Protein AF-A0A0G2HQC1-F1 (afdb_monomer_lite)

Secondary structure (DSSP, 8-state):
-PPPPPP--TTSPP--PPP--S----THHHHHHHHHHHHHHHHHHHHHHHHHHHHHHHHHH-HHHH-SHHHHHHHHHHHHH-GGGGGTTHHHHHHHHHHHHHHHHHHHHHHHHHHHHHH-HHHHHHTHHHHHHHHHHHHHHHHHHHHHHHHHHHHHHHHSTTS-SSHHHHHHHHHHHH-HHHHHTTHHHHHHH-

Sequence (194 aa):
MAAAPSPQLDGIPKPVLPTPQGPQMSGLNLYARFAFAGAVCCSVTHGALTPVDVVKTKIQLDPKTYNRGMIGGFKQVIRNEGAAALMTGFGPTAAGYFLQGALKFGGYEFFKKKSIDYLGYETAAKNRTAVYLASSALAEFFADIALCPLEATRIRLVSQPGFATGLISGFGKIFKNEGIGAFYSGFGPILLKQ

Radius of gyration: 23.91 Å; chains: 1; bounding box: 87×35×51 Å

Foldseek 3Di:
DDDDDDDPPPPDPDPPDPPPPDDPDDDPVVLQVQLQVQLVVQLVVQLVCLLQVLLVLCCVLCVVQQVPPSVSSSVSCCVPPNPCLSNFLSQLRNNLSSQLRNQQRSQLVVQLVVVCVVCPVVRCVVVVVVSNVVSNLVSNLVSLVSNQLSVLLRSCRSNDPPCADYRVGSSVSCCVPPNPVSSCVCVVVVSVVD

Organism: NCBI:txid73230

Structure (mmCIF, N/CA/C/O backbone):
data_AF-A0A0G2HQC1-F1
#
_entry.id   AF-A0A0G2HQC1-F1
#
loop_
_atom_site.group_PDB
_atom_site.id
_atom_site.type_symbol
_atom_site.label_atom_id
_atom_site.label_alt_id
_atom_site.label_comp_id
_atom_site.label_asym_id
_atom_site.label_entity_id
_atom_site.label_seq_id
_atom_site.pdbx_PDB_ins_code
_atom_site.Cartn_x
_atom_site.Cartn_y
_atom_site.Cartn_z
_atom_site.occupancy
_atom_site.B_iso_or_equiv
_atom_site.auth_seq_id
_atom_site.auth_comp_id
_atom_site.auth_asym_id
_atom_site.auth_atom_id
_atom_site.pdbx_PDB_model_num
ATOM 1 N N . MET A 1 1 ? 65.883 5.657 -15.758 1.00 43.78 1 MET A N 1
ATOM 2 C CA . MET A 1 1 ? 65.081 4.501 -15.301 1.00 43.78 1 MET A CA 1
ATOM 3 C C . MET A 1 1 ? 63.932 4.328 -16.278 1.00 43.78 1 MET A C 1
ATOM 5 O O . MET A 1 1 ? 63.087 5.208 -16.350 1.00 43.78 1 MET A O 1
ATOM 9 N N . ALA A 1 2 ? 63.969 3.282 -17.104 1.00 40.88 2 ALA A N 1
ATOM 10 C CA . ALA A 1 2 ? 62.911 2.982 -18.066 1.00 40.88 2 ALA A CA 1
ATOM 11 C C . ALA A 1 2 ? 61.744 2.292 -17.340 1.00 40.88 2 ALA A C 1
ATOM 13 O O . ALA A 1 2 ? 61.972 1.364 -16.565 1.00 40.88 2 ALA A O 1
ATOM 14 N N . ALA A 1 3 ? 60.518 2.772 -17.555 1.00 43.62 3 ALA A N 1
ATOM 15 C CA . ALA A 1 3 ? 59.310 2.159 -17.015 1.00 43.62 3 ALA A CA 1
ATOM 16 C C . ALA A 1 3 ? 59.076 0.795 -17.685 1.00 43.62 3 ALA A C 1
ATOM 18 O O . ALA A 1 3 ? 59.093 0.693 -18.912 1.00 43.62 3 ALA A O 1
ATOM 19 N N . ALA A 1 4 ? 58.886 -0.249 -16.879 1.00 44.38 4 ALA A N 1
ATOM 20 C CA . ALA A 1 4 ? 58.538 -1.579 -17.364 1.00 44.38 4 ALA A CA 1
ATOM 21 C C . ALA A 1 4 ? 57.146 -1.561 -18.032 1.00 44.38 4 ALA A C 1
ATOM 23 O O . ALA A 1 4 ? 56.250 -0.872 -17.537 1.00 44.38 4 ALA A O 1
ATOM 24 N N . PRO A 1 5 ? 56.933 -2.306 -19.131 1.00 46.50 5 PRO A N 1
ATOM 25 C CA . PRO A 1 5 ? 55.633 -2.381 -19.781 1.00 46.50 5 PRO A CA 1
ATOM 26 C C . PRO A 1 5 ? 54.651 -3.139 -18.880 1.00 46.50 5 PRO A C 1
ATOM 28 O O . PRO A 1 5 ? 54.968 -4.199 -18.339 1.00 46.50 5 PRO A O 1
ATOM 31 N N . SER A 1 6 ? 53.449 -2.592 -18.708 1.00 53.56 6 SER A N 1
ATOM 32 C CA . SER A 1 6 ? 52.357 -3.269 -18.011 1.00 53.56 6 SER A CA 1
ATOM 33 C C . SER A 1 6 ? 51.990 -4.566 -18.743 1.00 53.56 6 SER A C 1
ATOM 35 O O . SER A 1 6 ? 51.844 -4.526 -19.968 1.00 53.56 6 SER A O 1
ATOM 37 N N . PRO A 1 7 ? 51.815 -5.700 -18.040 1.00 48.25 7 PRO A N 1
ATOM 38 C CA . PRO A 1 7 ? 51.444 -6.958 -18.674 1.00 48.25 7 PRO A CA 1
ATOM 39 C C . PRO A 1 7 ? 50.074 -6.812 -19.346 1.00 48.25 7 PRO A C 1
ATOM 41 O O . PRO A 1 7 ? 49.075 -6.500 -18.696 1.00 48.25 7 PRO A O 1
ATOM 44 N N . GLN A 1 8 ? 50.051 -7.004 -20.664 1.00 51.97 8 GLN A N 1
ATOM 45 C CA . GLN A 1 8 ? 48.842 -7.026 -21.481 1.00 51.97 8 GLN A CA 1
ATOM 46 C C . GLN A 1 8 ? 47.944 -8.180 -21.015 1.00 51.97 8 GLN A C 1
ATOM 48 O O . GLN A 1 8 ? 48.277 -9.354 -21.167 1.00 51.97 8 GLN A O 1
ATOM 53 N N . LEU A 1 9 ? 46.794 -7.839 -20.430 1.00 54.66 9 LEU A N 1
ATOM 54 C CA . LEU A 1 9 ? 45.735 -8.767 -20.012 1.00 54.66 9 LEU A CA 1
ATOM 55 C C . LEU A 1 9 ? 44.887 -9.238 -21.213 1.00 54.66 9 LEU A C 1
ATOM 57 O O . LEU A 1 9 ? 43.675 -9.400 -21.096 1.00 54.66 9 LEU A O 1
ATOM 61 N N . ASP A 1 10 ? 45.511 -9.468 -22.369 1.00 57.00 10 ASP A N 1
ATOM 62 C CA . ASP A 1 10 ? 44.822 -9.845 -23.615 1.00 57.00 10 ASP A CA 1
ATOM 63 C C . ASP A 1 10 ? 44.542 -11.358 -23.716 1.00 57.00 10 ASP A C 1
ATOM 65 O O . ASP A 1 10 ? 43.915 -11.822 -24.666 1.00 57.00 10 ASP A O 1
ATOM 69 N N . GLY A 1 11 ? 44.976 -12.140 -22.718 1.00 58.09 11 GLY A N 1
ATOM 70 C CA . GLY A 1 11 ? 44.892 -13.605 -22.715 1.00 58.09 11 GLY A CA 1
ATOM 71 C C . GLY A 1 11 ? 43.936 -14.228 -21.695 1.00 58.09 11 GLY A C 1
ATOM 72 O O . GLY A 1 11 ? 43.831 -15.451 -21.663 1.00 58.09 11 GLY A O 1
ATOM 73 N N . ILE A 1 12 ? 43.250 -13.445 -20.850 1.00 55.97 12 ILE A N 1
ATOM 74 C CA . ILE A 1 12 ? 42.242 -14.006 -19.936 1.00 55.97 12 ILE A CA 1
ATOM 75 C C . ILE A 1 12 ? 40.920 -14.107 -20.705 1.00 55.97 12 ILE A C 1
ATOM 77 O O . ILE A 1 12 ? 40.370 -13.067 -21.080 1.00 55.97 12 ILE A O 1
ATOM 81 N N . PRO A 1 13 ? 40.370 -15.317 -20.934 1.00 58.28 13 PRO A N 1
ATOM 82 C CA . PRO A 1 13 ? 39.031 -15.453 -21.482 1.00 58.28 13 PRO A CA 1
ATOM 83 C C . PRO A 1 13 ? 38.077 -14.668 -20.583 1.00 58.28 13 PRO A C 1
ATOM 85 O O . PRO A 1 13 ? 37.955 -14.969 -19.392 1.00 58.28 13 PRO A O 1
ATOM 88 N N . LYS A 1 14 ? 37.424 -13.632 -21.125 1.00 57.34 14 LYS A N 1
ATOM 89 C CA . LYS A 1 14 ? 36.352 -12.939 -20.401 1.00 57.34 14 LYS A CA 1
ATOM 90 C C . LYS A 1 14 ? 35.373 -14.019 -19.933 1.00 57.34 14 LYS A C 1
ATOM 92 O O . LYS A 1 14 ? 34.987 -14.833 -20.774 1.00 57.34 14 LYS A O 1
ATOM 97 N N . PRO A 1 15 ? 34.979 -14.061 -18.646 1.00 52.41 15 PRO A N 1
ATOM 98 C CA . PRO A 1 15 ? 33.986 -15.015 -18.185 1.00 52.41 15 PRO A CA 1
ATOM 99 C C . PRO A 1 15 ? 32.760 -14.878 -19.083 1.00 52.41 15 PRO A C 1
ATOM 101 O O . PRO A 1 15 ? 32.091 -13.842 -19.073 1.00 52.41 15 PRO A O 1
ATOM 104 N N . VAL A 1 16 ? 32.512 -15.886 -19.920 1.00 58.81 16 VAL A N 1
ATOM 105 C CA . VAL A 1 16 ? 31.293 -15.958 -20.715 1.00 58.81 16 VAL A CA 1
ATOM 106 C C . VAL A 1 16 ? 30.208 -16.247 -19.697 1.00 58.81 16 VAL A C 1
ATOM 108 O O . VAL A 1 16 ? 29.991 -17.393 -19.309 1.00 58.81 16 VAL A O 1
ATOM 111 N N . LEU A 1 17 ? 29.603 -15.181 -19.170 1.00 57.75 17 LEU A N 1
ATOM 112 C CA . LEU A 1 17 ? 28.424 -15.296 -18.330 1.00 57.75 17 LEU A CA 1
ATOM 113 C C . LEU A 1 17 ? 27.428 -16.168 -19.104 1.00 57.75 17 LEU A C 1
ATOM 115 O O . LEU A 1 17 ? 27.186 -15.873 -20.281 1.00 57.75 17 LEU A O 1
ATOM 119 N N . PRO A 1 18 ? 26.884 -17.235 -18.493 1.00 52.62 18 PRO A N 1
ATOM 120 C CA . PRO A 1 18 ? 25.871 -18.051 -19.135 1.00 52.62 18 PRO A CA 1
ATOM 121 C C . PRO A 1 18 ? 24.794 -17.125 -19.688 1.00 52.62 18 PRO A C 1
ATOM 123 O O . PRO A 1 18 ? 24.182 -16.357 -18.941 1.00 52.62 18 PRO A O 1
ATOM 126 N N . THR A 1 19 ? 24.599 -17.141 -21.007 1.00 54.88 19 THR A N 1
ATOM 127 C CA . THR A 1 19 ? 23.470 -16.444 -21.617 1.00 54.88 19 THR A CA 1
ATOM 128 C C . THR A 1 19 ? 22.220 -16.993 -20.933 1.00 54.88 19 THR A C 1
ATOM 130 O O . THR A 1 19 ? 22.102 -18.215 -20.866 1.00 54.88 19 THR A O 1
ATOM 133 N N . PRO A 1 20 ? 21.327 -16.167 -20.360 1.00 53.94 20 PRO A N 1
ATOM 134 C CA . PRO A 1 20 ? 20.163 -16.679 -19.647 1.00 53.94 20 PRO A CA 1
ATOM 135 C C . PRO A 1 20 ? 19.370 -17.625 -20.560 1.00 53.94 20 PRO A C 1
ATOM 137 O O . PRO A 1 20 ? 18.748 -17.178 -21.517 1.00 53.94 20 PRO A O 1
ATOM 140 N N . GLN A 1 21 ? 19.412 -18.934 -20.288 1.00 44.78 21 GLN A N 1
ATOM 141 C CA . GLN A 1 21 ? 18.787 -19.999 -21.093 1.00 44.78 21 GLN A CA 1
ATOM 142 C C . GLN A 1 21 ? 17.265 -20.107 -20.857 1.00 44.78 21 GLN A C 1
ATOM 144 O O . GLN A 1 21 ? 16.663 -21.163 -21.029 1.00 44.78 21 GLN A O 1
ATOM 149 N N . GLY A 1 22 ? 16.624 -19.012 -20.446 1.00 56.91 22 GLY A N 1
ATOM 150 C CA . GLY A 1 22 ? 15.169 -18.892 -20.405 1.00 56.91 22 GLY A CA 1
ATOM 151 C C . GLY A 1 22 ? 14.650 -18.222 -21.680 1.00 56.91 22 GLY A C 1
ATOM 152 O O . GLY A 1 22 ? 15.428 -17.567 -22.376 1.00 56.91 22 GLY A O 1
ATOM 153 N N . PRO A 1 23 ? 13.344 -18.316 -21.991 1.00 53.56 23 PRO A N 1
ATOM 154 C CA . PRO A 1 23 ? 12.745 -17.495 -23.038 1.00 53.56 23 PRO A CA 1
ATOM 155 C C . PRO A 1 23 ? 13.148 -16.038 -22.797 1.00 53.56 23 PRO A C 1
ATOM 157 O O . PRO A 1 23 ? 12.928 -15.524 -21.699 1.00 53.56 23 PRO A O 1
ATOM 160 N N . GLN A 1 24 ? 13.781 -15.387 -23.775 1.00 55.66 24 GLN A N 1
ATOM 161 C CA . GLN A 1 24 ? 14.219 -13.999 -23.652 1.00 55.66 24 GLN A CA 1
ATOM 162 C C . GLN A 1 24 ? 12.966 -13.116 -23.632 1.00 55.66 24 GLN A C 1
ATOM 164 O O . GLN A 1 24 ? 12.437 -12.702 -24.662 1.00 55.66 24 GLN A O 1
ATOM 169 N N . MET A 1 25 ? 12.403 -12.936 -22.440 1.00 58.25 25 MET A N 1
ATOM 170 C CA . MET A 1 25 ? 11.101 -12.309 -22.285 1.00 58.25 25 MET A CA 1
ATOM 171 C C . MET A 1 25 ? 11.221 -10.827 -22.594 1.00 58.25 25 MET A C 1
ATOM 173 O O . MET A 1 25 ? 11.922 -10.088 -21.903 1.00 58.25 25 MET A O 1
ATOM 177 N N . SER A 1 26 ? 10.525 -10.393 -23.635 1.00 68.12 26 SER A N 1
ATOM 178 C CA . SER A 1 26 ? 10.564 -9.016 -24.104 1.00 68.12 26 SER A CA 1
ATOM 179 C C . SER A 1 26 ? 9.154 -8.448 -24.205 1.00 68.12 26 SER A C 1
ATOM 181 O O . SER A 1 26 ? 8.187 -9.160 -24.484 1.00 68.12 26 SER A O 1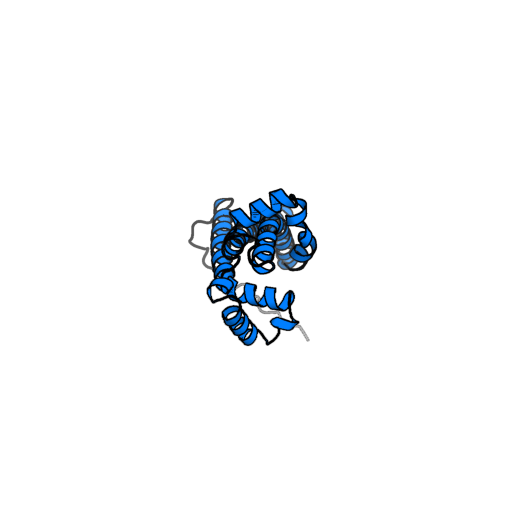
ATOM 183 N N . GLY A 1 27 ? 9.042 -7.144 -23.968 1.00 79.19 27 GLY A N 1
ATOM 184 C CA . GLY A 1 27 ? 7.803 -6.395 -24.138 1.00 79.19 27 GLY A CA 1
ATOM 185 C C . GLY A 1 27 ? 6.752 -6.689 -23.068 1.00 79.19 27 GLY A C 1
ATOM 186 O O . GLY A 1 27 ? 7.058 -6.814 -21.884 1.00 79.19 27 GLY A O 1
ATOM 187 N N . LEU A 1 28 ? 5.490 -6.770 -23.493 1.00 85.00 28 LEU A N 1
ATOM 188 C CA . LEU A 1 28 ? 4.322 -6.758 -22.608 1.00 85.00 28 LEU A CA 1
ATOM 189 C C . LEU A 1 28 ? 4.260 -7.953 -21.643 1.00 85.00 28 LEU A C 1
ATOM 191 O O . LEU A 1 28 ? 3.813 -7.797 -20.510 1.00 85.00 28 LEU A O 1
ATOM 195 N N . ASN A 1 29 ? 4.748 -9.128 -22.057 1.00 89.38 29 ASN A N 1
ATOM 196 C CA . ASN A 1 29 ? 4.766 -10.321 -21.204 1.00 89.38 29 ASN A CA 1
ATOM 197 C C . ASN A 1 29 ? 5.654 -10.119 -19.963 1.00 89.38 29 ASN A C 1
ATOM 199 O O . ASN A 1 29 ? 5.274 -10.509 -18.861 1.00 89.38 29 ASN A O 1
ATOM 203 N N . LEU A 1 30 ? 6.799 -9.447 -20.130 1.00 89.31 30 LEU A N 1
ATOM 204 C CA . LEU A 1 30 ? 7.703 -9.126 -19.029 1.00 89.31 30 LEU A CA 1
ATOM 205 C C . LEU A 1 30 ? 7.014 -8.198 -18.021 1.00 89.31 30 LEU A C 1
ATOM 207 O O . LEU A 1 30 ? 6.962 -8.508 -16.833 1.00 89.31 30 LEU A O 1
ATOM 211 N N . TYR A 1 31 ? 6.426 -7.101 -18.506 1.00 92.38 31 TYR A N 1
ATOM 212 C CA . TYR A 1 31 ? 5.757 -6.113 -17.654 1.00 92.38 31 TYR A CA 1
ATOM 213 C C . TYR A 1 31 ? 4.563 -6.711 -16.913 1.00 92.38 31 TYR A C 1
ATOM 215 O O . TYR A 1 31 ? 4.416 -6.482 -15.718 1.00 92.38 31 TYR A O 1
ATOM 223 N N . ALA A 1 32 ? 3.750 -7.531 -17.587 1.00 94.00 32 ALA A N 1
ATOM 224 C CA . ALA A 1 32 ? 2.604 -8.195 -16.973 1.00 94.00 32 ALA A CA 1
ATOM 225 C C . ALA A 1 32 ? 3.024 -9.163 -15.855 1.00 94.00 32 ALA A C 1
ATOM 227 O O . ALA A 1 32 ? 2.376 -9.218 -14.811 1.00 94.00 32 ALA A O 1
ATOM 228 N N . ARG A 1 33 ? 4.132 -9.894 -16.034 1.00 94.62 33 ARG A N 1
ATOM 229 C CA . ARG A 1 33 ? 4.665 -10.794 -15.002 1.00 94.62 33 ARG A CA 1
ATOM 230 C C . ARG A 1 33 ? 5.170 -10.031 -13.782 1.00 94.62 33 ARG A C 1
ATOM 232 O O . ARG A 1 33 ? 4.855 -10.430 -12.665 1.00 94.62 33 ARG A O 1
ATOM 239 N N . PHE A 1 34 ? 5.911 -8.940 -13.983 1.00 95.62 34 PHE A N 1
ATOM 240 C CA . PHE A 1 34 ? 6.361 -8.091 -12.877 1.00 95.62 34 PHE A CA 1
ATOM 241 C C . PHE A 1 34 ? 5.203 -7.378 -12.184 1.00 95.62 34 PHE A C 1
ATOM 243 O O . PHE A 1 34 ? 5.186 -7.322 -10.959 1.00 95.62 34 PHE A O 1
ATOM 250 N N . ALA A 1 35 ? 4.207 -6.912 -12.941 1.00 97.00 35 ALA A N 1
ATOM 251 C CA . ALA A 1 35 ? 2.988 -6.345 -12.383 1.00 97.00 35 ALA A CA 1
ATOM 252 C C . ALA A 1 35 ? 2.266 -7.370 -11.501 1.00 97.00 35 ALA A C 1
ATOM 254 O O . ALA A 1 35 ? 1.996 -7.100 -10.339 1.00 97.00 35 ALA A O 1
ATOM 255 N N . PHE A 1 36 ? 2.007 -8.579 -12.003 1.00 97.81 36 PHE A N 1
ATOM 256 C CA . PHE A 1 36 ? 1.305 -9.598 -11.223 1.00 97.81 36 PHE A CA 1
ATOM 257 C C . PHE A 1 36 ? 2.101 -10.049 -9.990 1.00 97.81 36 PHE A C 1
ATOM 259 O O . PHE A 1 36 ? 1.546 -10.141 -8.895 1.00 97.81 36 PHE A O 1
ATOM 266 N N . ALA A 1 37 ? 3.410 -10.274 -10.140 1.00 97.75 37 ALA A N 1
ATOM 267 C CA . ALA A 1 37 ? 4.280 -10.614 -9.017 1.00 97.75 37 ALA A CA 1
ATOM 268 C C . ALA A 1 37 ? 4.294 -9.502 -7.956 1.00 97.75 37 ALA A C 1
ATOM 270 O O . ALA A 1 37 ? 4.163 -9.788 -6.766 1.00 97.75 37 ALA A O 1
ATOM 271 N N . GLY A 1 38 ? 4.394 -8.241 -8.388 1.00 97.56 38 GLY A N 1
ATOM 272 C CA . GLY A 1 38 ? 4.321 -7.067 -7.523 1.00 97.56 38 GLY A CA 1
ATOM 273 C C . GLY A 1 38 ? 2.982 -6.960 -6.802 1.00 97.56 38 GLY A C 1
ATOM 274 O O . GLY A 1 38 ? 2.954 -6.788 -5.589 1.00 97.56 38 GLY A O 1
ATOM 275 N N . ALA A 1 39 ? 1.876 -7.148 -7.522 1.00 98.19 39 ALA A N 1
ATOM 276 C CA . ALA A 1 39 ? 0.523 -7.093 -6.979 1.00 98.19 39 ALA A CA 1
ATOM 277 C C . ALA A 1 39 ? 0.311 -8.110 -5.851 1.00 98.19 39 ALA A C 1
ATOM 279 O O . ALA A 1 39 ? -0.133 -7.759 -4.757 1.00 98.19 39 ALA A O 1
ATOM 280 N N . VAL A 1 40 ? 0.679 -9.371 -6.094 1.00 98.31 40 VAL A N 1
ATOM 281 C CA . VAL A 1 40 ? 0.542 -10.442 -5.099 1.00 98.31 40 VAL A CA 1
ATOM 282 C C . VAL A 1 40 ? 1.476 -10.198 -3.916 1.00 98.31 40 VAL A C 1
ATOM 284 O O . VAL A 1 40 ? 1.035 -10.271 -2.771 1.00 98.31 40 VAL A O 1
ATOM 287 N N . CYS A 1 41 ? 2.743 -9.860 -4.171 1.00 97.88 41 CYS A N 1
ATOM 288 C CA . CYS A 1 41 ? 3.723 -9.606 -3.116 1.00 97.88 41 CYS A CA 1
ATOM 289 C C . CYS A 1 41 ? 3.283 -8.458 -2.196 1.00 97.88 41 CYS A C 1
ATOM 291 O O . CYS A 1 41 ? 3.205 -8.635 -0.978 1.00 97.88 41 CYS A O 1
ATOM 293 N N . CYS A 1 42 ? 2.928 -7.303 -2.764 1.00 97.19 42 CYS A N 1
ATOM 294 C CA . CYS A 1 42 ? 2.462 -6.140 -2.010 1.00 97.19 42 CYS A CA 1
ATOM 295 C C . CYS A 1 42 ? 1.155 -6.428 -1.265 1.00 97.19 42 CYS A C 1
ATOM 297 O O . CYS A 1 42 ? 1.054 -6.130 -0.078 1.00 97.19 42 CYS A O 1
ATOM 299 N N . SER A 1 43 ? 0.175 -7.070 -1.908 1.00 97.69 43 SER A N 1
ATOM 300 C CA . SER A 1 43 ? -1.083 -7.426 -1.244 1.00 97.69 43 SER A CA 1
ATOM 301 C C . SER A 1 43 ? -0.869 -8.358 -0.051 1.00 97.69 43 SER A C 1
ATOM 303 O O . SER A 1 43 ? -1.506 -8.167 0.983 1.00 97.69 43 SER A O 1
ATOM 305 N N . VAL A 1 44 ? -0.007 -9.370 -0.181 1.00 98.06 44 VAL A N 1
ATOM 306 C CA . VAL A 1 44 ? 0.252 -10.338 0.895 1.00 98.06 44 VAL A CA 1
ATOM 307 C C . VAL A 1 44 ? 1.024 -9.681 2.032 1.00 98.06 44 VAL A C 1
ATOM 309 O O . VAL A 1 44 ? 0.624 -9.801 3.186 1.00 98.06 44 VAL A O 1
ATOM 312 N N . THR A 1 45 ? 2.101 -8.961 1.721 1.00 97.62 45 THR A N 1
ATOM 313 C CA . THR A 1 45 ? 2.950 -8.317 2.736 1.00 97.62 45 THR A CA 1
ATOM 314 C C . THR A 1 45 ? 2.190 -7.251 3.522 1.00 97.62 45 THR A C 1
ATOM 316 O O . THR A 1 45 ? 2.146 -7.316 4.750 1.00 97.62 45 THR A O 1
ATOM 319 N N . HIS A 1 46 ? 1.516 -6.321 2.844 1.00 96.94 46 HIS A N 1
ATOM 320 C CA . HIS A 1 46 ? 0.732 -5.282 3.514 1.00 96.94 46 HIS A CA 1
ATOM 321 C C . HIS A 1 46 ? -0.535 -5.840 4.164 1.00 96.94 46 HIS A C 1
ATOM 323 O O . HIS A 1 46 ? -0.889 -5.437 5.271 1.00 96.94 46 HIS A O 1
ATOM 329 N N . GLY A 1 47 ? -1.181 -6.827 3.537 1.00 96.31 47 GLY A N 1
ATOM 330 C CA . GLY A 1 47 ? -2.297 -7.554 4.138 1.00 96.31 47 GLY A CA 1
ATOM 331 C C . GLY A 1 47 ? -1.905 -8.194 5.472 1.00 96.31 47 GLY A C 1
ATOM 332 O O . GLY A 1 47 ? -2.582 -7.972 6.476 1.00 96.31 47 GLY A O 1
ATOM 333 N N . ALA A 1 48 ? -0.773 -8.901 5.516 1.00 96.94 48 ALA A N 1
ATOM 334 C CA . ALA A 1 48 ? -0.242 -9.519 6.731 1.00 96.94 48 ALA A CA 1
ATOM 335 C C . ALA A 1 48 ? 0.145 -8.492 7.808 1.00 96.94 48 ALA A C 1
ATOM 337 O O . ALA A 1 48 ? 0.008 -8.771 8.999 1.00 96.94 48 ALA A O 1
ATOM 338 N N . LEU A 1 49 ? 0.588 -7.296 7.408 1.00 96.88 49 LEU A N 1
ATOM 339 C CA . LEU A 1 49 ? 0.926 -6.208 8.329 1.00 96.88 49 LEU A CA 1
ATOM 340 C C . LEU A 1 49 ? -0.259 -5.314 8.719 1.00 96.88 49 LEU A C 1
ATOM 342 O O . LEU A 1 49 ? -0.073 -4.406 9.530 1.00 96.88 49 LEU A O 1
ATOM 346 N N . THR A 1 50 ? -1.482 -5.610 8.264 1.00 96.44 50 THR A N 1
ATOM 347 C CA . THR A 1 50 ? -2.695 -4.863 8.653 1.00 96.44 50 THR A CA 1
ATOM 348 C C . THR A 1 50 ? -2.822 -4.674 10.177 1.00 96.44 50 THR A C 1
ATOM 350 O O . THR A 1 50 ? -3.059 -3.540 10.596 1.00 96.44 50 THR A O 1
ATOM 353 N N . PRO A 1 51 ? -2.575 -5.685 11.040 1.00 96.62 51 PRO A N 1
ATOM 354 C CA . PRO A 1 51 ? -2.609 -5.508 12.498 1.00 96.62 51 PRO A CA 1
ATOM 355 C C . PRO A 1 51 ? -1.638 -4.452 13.025 1.00 96.62 51 PRO A C 1
ATOM 357 O O . PRO A 1 51 ? -1.995 -3.638 13.878 1.00 96.62 51 PRO A O 1
ATOM 360 N N . VAL A 1 52 ? -0.410 -4.443 12.503 1.00 96.62 52 VAL A N 1
ATOM 361 C CA . VAL A 1 52 ? 0.627 -3.464 12.864 1.00 96.62 52 VAL A CA 1
ATOM 362 C C . VAL A 1 52 ? 0.189 -2.072 12.430 1.00 96.62 52 VAL A C 1
ATOM 364 O O . VAL A 1 52 ? 0.298 -1.107 13.185 1.00 96.62 52 VAL A O 1
ATOM 367 N N . ASP A 1 53 ? -0.359 -1.983 11.227 1.00 94.56 53 ASP A N 1
ATOM 368 C CA . ASP A 1 53 ? -0.833 -0.7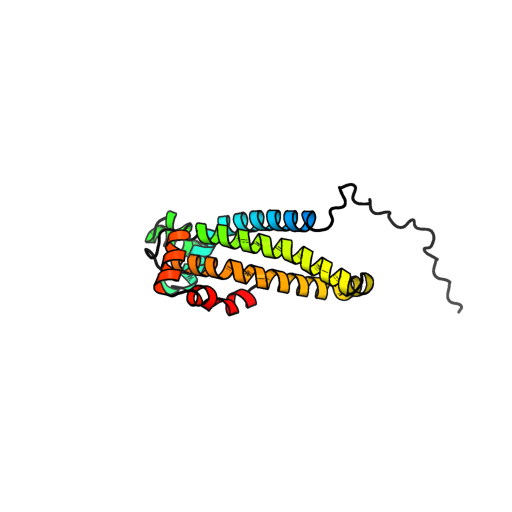53 10.623 1.00 94.56 53 ASP A CA 1
ATOM 369 C C . ASP A 1 53 ? -2.037 -0.156 11.364 1.00 94.56 53 ASP A C 1
ATOM 371 O O . ASP A 1 53 ? -2.092 1.062 11.548 1.00 94.56 53 ASP A O 1
ATOM 375 N N . VAL A 1 54 ? -2.969 -0.983 11.846 1.00 95.56 54 VAL A N 1
ATOM 376 C CA . VAL A 1 54 ? -4.080 -0.548 12.708 1.00 95.56 54 VAL A CA 1
ATOM 377 C C . VAL A 1 54 ? -3.552 0.060 14.005 1.00 95.56 54 VAL A C 1
ATOM 379 O O . VAL A 1 54 ? -3.936 1.177 14.358 1.00 95.56 54 VAL A O 1
ATOM 382 N N . VAL A 1 55 ? -2.643 -0.635 14.696 1.00 96.12 55 VAL A N 1
ATOM 383 C CA . VAL A 1 55 ? -2.062 -0.149 15.957 1.00 96.12 55 VAL A CA 1
ATOM 384 C C . VAL A 1 55 ? -1.294 1.152 15.732 1.00 96.12 55 VAL A C 1
ATOM 386 O O . VAL A 1 55 ? -1.508 2.119 16.460 1.00 96.12 55 VAL A O 1
ATOM 389 N N . LYS A 1 56 ? -0.468 1.220 14.680 1.00 94.81 56 LYS A N 1
ATOM 390 C CA . LYS A 1 56 ? 0.261 2.434 14.294 1.00 94.81 56 LYS A CA 1
ATOM 391 C C . LYS A 1 56 ? -0.692 3.603 14.057 1.00 94.81 56 LYS A C 1
ATOM 393 O O . LYS A 1 56 ? -0.484 4.681 14.606 1.00 94.81 56 LYS A O 1
ATOM 398 N N . THR A 1 57 ? -1.738 3.400 13.257 1.00 93.56 57 THR A N 1
ATOM 399 C CA . THR A 1 57 ? -2.711 4.455 12.953 1.00 93.56 57 THR A CA 1
ATOM 400 C C . THR A 1 57 ? -3.442 4.914 14.217 1.00 93.56 57 THR A C 1
ATOM 402 O O . THR A 1 57 ? -3.596 6.114 14.413 1.00 93.56 57 THR A O 1
ATOM 405 N N . LYS A 1 58 ? -3.813 4.011 15.130 1.00 93.25 58 LYS A N 1
ATOM 406 C CA . LYS A 1 58 ? -4.439 4.396 16.405 1.00 93.25 58 LYS A CA 1
ATOM 407 C C . LYS A 1 58 ? -3.497 5.165 17.332 1.00 93.25 58 LYS A C 1
ATOM 409 O O . LYS A 1 58 ? -3.924 6.154 17.912 1.00 93.25 58 LYS A O 1
ATOM 414 N N . ILE A 1 59 ? -2.221 4.781 17.416 1.00 94.75 59 ILE A N 1
ATOM 415 C CA . ILE A 1 59 ? -1.203 5.546 18.160 1.00 94.75 59 ILE A CA 1
ATOM 416 C C . ILE A 1 59 ? -1.048 6.959 17.581 1.00 94.75 59 ILE A C 1
ATOM 418 O O . ILE A 1 59 ? -0.919 7.915 18.339 1.00 94.75 59 ILE A O 1
ATOM 422 N N . GLN A 1 60 ? -1.064 7.099 16.252 1.00 92.75 60 GLN A N 1
ATOM 423 C CA . GLN A 1 60 ? -0.928 8.396 15.582 1.00 92.75 60 GLN A CA 1
ATOM 424 C C . GLN A 1 60 ? -2.158 9.296 15.766 1.00 92.75 60 GLN A C 1
ATOM 426 O O . GLN A 1 60 ? -2.003 10.508 15.879 1.00 92.75 60 GLN A O 1
ATOM 431 N N . LEU A 1 61 ? -3.363 8.719 15.796 1.00 91.44 61 LEU A N 1
ATOM 432 C CA . LEU A 1 61 ? -4.617 9.472 15.918 1.00 91.44 61 LEU A CA 1
ATOM 433 C C . LEU A 1 61 ? -4.995 9.787 17.369 1.00 91.44 61 LEU A C 1
ATOM 435 O O . LEU A 1 61 ? -5.508 10.867 17.644 1.00 91.44 61 LEU A O 1
ATOM 439 N N . ASP A 1 62 ? -4.741 8.860 18.291 1.00 92.25 62 ASP A N 1
ATOM 440 C CA . ASP A 1 62 ? -4.986 9.038 19.721 1.00 92.25 62 ASP A CA 1
ATOM 441 C C . ASP A 1 62 ? -3.788 8.537 20.547 1.00 92.25 62 ASP A C 1
ATOM 443 O O . ASP A 1 62 ? -3.815 7.454 21.153 1.00 92.25 62 ASP A O 1
ATOM 447 N N . PRO A 1 63 ? -2.706 9.335 20.602 1.00 92.12 63 PRO A N 1
ATOM 448 C CA . PRO A 1 63 ? -1.524 8.977 21.368 1.00 92.12 63 PRO A CA 1
ATOM 449 C C . PRO A 1 63 ? -1.795 8.946 22.875 1.00 92.12 63 PRO A C 1
ATOM 451 O O . PRO A 1 63 ? -1.118 8.220 23.596 1.00 92.12 63 PRO A O 1
ATOM 454 N N . LYS A 1 64 ? -2.784 9.691 23.385 1.00 92.44 64 LYS A N 1
ATOM 455 C CA . LYS A 1 64 ? -3.083 9.716 24.826 1.00 92.44 64 LYS A CA 1
ATOM 456 C C . LYS A 1 64 ? -3.591 8.358 25.302 1.00 92.44 64 LYS A C 1
ATOM 458 O O . LYS A 1 64 ? -3.199 7.896 26.374 1.00 92.44 64 LYS A O 1
ATOM 463 N N . THR A 1 65 ? -4.417 7.709 24.488 1.00 89.12 65 THR A N 1
ATOM 464 C CA . THR A 1 65 ? -4.958 6.386 24.801 1.00 89.12 65 THR A CA 1
ATOM 465 C C . THR A 1 65 ? -3.984 5.275 24.430 1.00 89.12 65 THR A C 1
ATOM 467 O O . THR A 1 65 ? -3.745 4.388 25.251 1.00 89.12 65 THR A O 1
ATOM 470 N N . TYR A 1 66 ? -3.399 5.315 23.227 1.00 90.75 66 TYR A N 1
ATOM 471 C CA . TYR A 1 66 ? -2.716 4.156 22.637 1.00 90.75 66 TYR A CA 1
ATOM 472 C C . TYR A 1 66 ? -1.181 4.186 22.696 1.00 90.75 66 TYR A C 1
ATOM 474 O O . TYR A 1 66 ? -0.547 3.160 22.438 1.00 90.75 66 TYR A O 1
ATOM 482 N N . ASN A 1 67 ? -0.543 5.315 23.034 1.00 90.06 67 ASN A N 1
ATOM 483 C CA . ASN A 1 67 ? 0.922 5.424 23.002 1.00 90.06 67 ASN A CA 1
ATOM 484 C C . ASN A 1 67 ? 1.593 4.773 24.227 1.00 90.06 67 ASN A C 1
ATOM 486 O O . ASN A 1 67 ? 2.080 5.444 25.136 1.00 90.06 67 ASN A O 1
ATOM 490 N N . ARG A 1 68 ? 1.630 3.437 24.245 1.00 91.44 68 ARG A N 1
ATOM 491 C CA . ARG A 1 68 ? 2.390 2.618 25.211 1.00 91.44 68 ARG A CA 1
ATOM 492 C C . ARG A 1 68 ? 3.411 1.712 24.513 1.00 91.44 68 ARG A C 1
ATOM 494 O O . ARG A 1 68 ? 3.677 0.595 24.958 1.00 91.44 68 ARG A O 1
ATOM 501 N N . GLY A 1 69 ? 3.940 2.183 23.383 1.00 91.75 69 GLY A N 1
ATOM 502 C CA . GLY A 1 69 ? 4.734 1.382 22.450 1.00 91.75 69 GLY A CA 1
ATOM 503 C C . GLY A 1 69 ? 3.888 0.367 21.671 1.00 91.75 69 GLY A C 1
ATOM 504 O O . GLY A 1 69 ? 2.716 0.150 21.974 1.00 91.75 69 GLY A O 1
ATOM 505 N N . MET A 1 70 ? 4.483 -0.282 20.666 1.00 94.25 70 MET A N 1
ATOM 506 C CA . MET A 1 70 ? 3.749 -1.184 19.763 1.00 94.25 70 MET A CA 1
ATOM 507 C C . MET A 1 70 ? 3.054 -2.333 20.503 1.00 94.25 70 MET A C 1
ATOM 509 O O . MET A 1 70 ? 1.856 -2.538 20.332 1.00 94.25 70 MET A O 1
ATOM 513 N N . ILE A 1 71 ? 3.773 -3.049 21.373 1.00 95.75 71 ILE A N 1
ATOM 514 C CA . ILE A 1 71 ? 3.214 -4.184 22.130 1.00 95.75 71 ILE A CA 1
ATOM 515 C C . ILE A 1 71 ? 2.089 -3.719 23.070 1.00 95.75 71 ILE A C 1
ATOM 517 O O . ILE A 1 71 ? 1.068 -4.396 23.203 1.00 95.75 71 ILE A O 1
ATOM 521 N N . GLY A 1 72 ? 2.258 -2.558 23.712 1.00 95.06 72 GLY A N 1
ATOM 522 C CA . GLY A 1 72 ? 1.228 -1.951 24.553 1.00 95.06 72 GLY A CA 1
ATOM 523 C C . GLY A 1 72 ? -0.016 -1.575 23.750 1.00 95.06 72 GLY A C 1
ATOM 524 O O . GLY A 1 72 ? -1.122 -1.933 24.150 1.00 95.06 72 GLY A O 1
ATOM 525 N N . GLY A 1 73 ? 0.175 -0.957 22.582 1.00 95.12 73 GLY A N 1
ATOM 526 C CA . GLY A 1 73 ? -0.892 -0.605 21.650 1.00 95.12 73 GLY A CA 1
ATOM 527 C C . GLY A 1 73 ? -1.690 -1.825 21.188 1.00 95.12 73 GLY A C 1
ATOM 528 O O . GLY A 1 73 ? -2.915 -1.803 21.256 1.00 95.12 73 GLY A O 1
ATOM 529 N N . PHE A 1 74 ? -1.028 -2.934 20.835 1.00 96.56 74 PHE A N 1
ATOM 530 C CA . PHE A 1 74 ? -1.709 -4.199 20.516 1.00 96.56 74 PHE A CA 1
ATOM 531 C C . PHE A 1 74 ? -2.615 -4.674 21.656 1.00 96.56 74 PHE A C 1
ATOM 533 O O . PHE A 1 74 ? -3.791 -4.967 21.435 1.00 96.56 74 PHE A O 1
ATOM 540 N N . LYS A 1 75 ? -2.093 -4.715 22.889 1.00 96.44 75 LYS A N 1
ATOM 541 C CA . LYS A 1 75 ? -2.878 -5.121 24.067 1.00 96.44 75 LYS A CA 1
ATOM 542 C C . LYS A 1 75 ? -4.068 -4.193 24.303 1.00 96.44 75 LYS A C 1
ATOM 544 O O . LYS A 1 75 ? -5.143 -4.668 24.659 1.00 96.44 75 LYS A O 1
ATOM 549 N N . GLN A 1 76 ? -3.888 -2.889 24.105 1.00 95.81 76 GLN A N 1
ATOM 550 C CA . GLN A 1 76 ? -4.951 -1.900 24.275 1.00 95.81 76 GLN A CA 1
ATOM 551 C C . GLN A 1 76 ? -6.042 -2.040 23.216 1.00 95.81 76 GLN A C 1
ATOM 553 O O . GLN A 1 76 ? -7.213 -2.047 23.576 1.00 95.81 76 GLN A O 1
ATOM 558 N N . VAL A 1 77 ? -5.684 -2.222 21.942 1.00 94.69 77 VAL A N 1
ATOM 559 C CA . VAL A 1 77 ? -6.669 -2.433 20.869 1.00 94.69 77 VAL A CA 1
ATOM 560 C C . VAL A 1 77 ? -7.487 -3.695 21.131 1.00 94.69 77 VAL A C 1
ATOM 562 O O . VAL A 1 77 ? -8.712 -3.635 21.110 1.00 94.69 77 VAL A O 1
ATOM 565 N N . ILE A 1 78 ? -6.838 -4.812 21.475 1.00 96.25 78 ILE A N 1
ATOM 566 C CA . ILE A 1 78 ? -7.547 -6.063 21.783 1.00 96.25 78 ILE A CA 1
ATOM 567 C C . ILE A 1 78 ? -8.471 -5.888 22.995 1.00 96.25 78 ILE A C 1
ATOM 569 O O . ILE A 1 78 ? -9.605 -6.358 22.967 1.00 96.25 78 ILE A O 1
ATOM 573 N N . ARG A 1 79 ? -8.008 -5.205 24.050 1.00 95.31 79 ARG A N 1
ATOM 574 C CA . ARG A 1 79 ? -8.790 -4.994 25.276 1.00 95.31 79 ARG A CA 1
ATOM 575 C C . ARG A 1 79 ? -9.987 -4.063 25.069 1.00 95.31 79 ARG A C 1
ATOM 577 O O . ARG A 1 79 ? -11.024 -4.298 25.679 1.00 95.31 79 ARG A O 1
ATOM 584 N N . ASN A 1 80 ? -9.831 -3.013 24.266 1.00 92.62 80 ASN A N 1
ATOM 585 C CA . ASN A 1 80 ? -10.836 -1.958 24.120 1.00 92.62 80 ASN A CA 1
ATOM 586 C C . ASN A 1 80 ? -11.826 -2.236 22.980 1.00 92.62 80 ASN A C 1
ATOM 588 O O . ASN A 1 80 ? -12.995 -1.888 23.091 1.00 92.62 80 ASN A O 1
ATOM 592 N N . GLU A 1 81 ? -11.356 -2.835 21.883 1.00 91.44 81 GLU A N 1
ATOM 593 C CA . GLU A 1 81 ? -12.112 -2.971 20.628 1.00 91.44 81 GLU A CA 1
ATOM 594 C C . GLU A 1 81 ? -12.230 -4.432 20.152 1.00 91.44 81 GLU A C 1
ATOM 596 O O . GLU A 1 81 ? -12.963 -4.727 19.209 1.00 91.44 81 GLU A O 1
ATOM 601 N N . GLY A 1 82 ? -11.537 -5.366 20.813 1.00 94.25 82 GLY A N 1
ATOM 602 C CA . GLY A 1 82 ? -11.530 -6.786 20.471 1.00 94.25 82 GLY A CA 1
ATOM 603 C C . GLY A 1 82 ? -10.459 -7.171 19.446 1.00 94.25 82 GLY A C 1
ATOM 604 O O . GLY A 1 82 ? -9.895 -6.344 18.732 1.00 94.25 82 GLY A O 1
ATOM 605 N N . ALA A 1 83 ? -10.170 -8.472 19.353 1.00 94.94 83 ALA A N 1
ATOM 606 C CA . ALA A 1 83 ? -9.124 -8.987 18.464 1.00 94.94 83 ALA A CA 1
ATOM 607 C C . ALA A 1 83 ? -9.419 -8.738 16.973 1.00 94.94 83 ALA A C 1
ATOM 609 O O . ALA A 1 83 ? -8.501 -8.470 16.201 1.00 94.94 83 ALA A O 1
ATOM 610 N N . ALA A 1 84 ? -10.696 -8.760 16.575 1.00 93.12 84 ALA A N 1
ATOM 611 C CA . ALA A 1 84 ? -11.107 -8.495 15.197 1.00 93.12 84 ALA A CA 1
ATOM 612 C C . ALA A 1 84 ? -10.766 -7.066 14.734 1.00 93.12 84 ALA A C 1
ATOM 614 O O . ALA A 1 84 ? -10.524 -6.852 13.546 1.00 93.12 84 ALA A O 1
ATOM 615 N N . ALA A 1 85 ? -10.670 -6.102 15.661 1.00 93.44 85 ALA A N 1
ATOM 616 C CA . ALA A 1 85 ? -10.340 -4.717 15.336 1.00 93.44 85 ALA A CA 1
ATOM 617 C C . ALA A 1 85 ? -8.957 -4.577 14.680 1.00 93.44 85 ALA A C 1
ATOM 619 O O . ALA A 1 85 ? -8.759 -3.673 13.868 1.00 93.44 85 ALA A O 1
ATOM 620 N N . LEU A 1 86 ? -8.027 -5.501 14.948 1.00 95.94 86 LEU A N 1
ATOM 621 C CA . LEU A 1 86 ? -6.701 -5.538 14.322 1.00 95.94 86 LEU A CA 1
ATOM 622 C C . LEU A 1 86 ? -6.746 -5.780 12.806 1.00 95.94 86 LEU A C 1
ATOM 624 O O . LEU A 1 86 ? -5.799 -5.435 12.110 1.00 95.94 86 LEU A O 1
ATOM 628 N N . MET A 1 87 ? -7.836 -6.334 12.280 1.00 95.94 87 MET A N 1
ATOM 629 C CA . MET A 1 87 ? -8.011 -6.558 10.840 1.00 95.94 87 MET A CA 1
ATOM 630 C C . MET A 1 87 ? -8.874 -5.474 10.176 1.00 95.94 87 MET A C 1
ATOM 632 O O . MET A 1 87 ? -9.231 -5.587 9.000 1.00 95.94 87 MET A O 1
ATOM 636 N N . THR A 1 88 ? -9.209 -4.402 10.901 1.00 95.19 88 THR A N 1
ATOM 637 C CA . THR A 1 88 ? -9.979 -3.278 10.356 1.00 95.19 88 THR A CA 1
ATOM 638 C C . THR A 1 88 ? -9.215 -2.625 9.212 1.00 95.19 88 THR A C 1
ATOM 640 O O . THR A 1 88 ? -8.067 -2.217 9.363 1.00 95.19 88 THR A O 1
ATOM 643 N N . GLY A 1 89 ? -9.861 -2.511 8.052 1.00 94.81 89 GLY A N 1
ATOM 644 C CA . GLY A 1 89 ? -9.225 -1.964 6.855 1.00 94.81 89 GLY A CA 1
ATOM 645 C C . GLY A 1 89 ? -8.422 -2.976 6.032 1.00 94.81 89 GLY A C 1
ATOM 646 O O . GLY A 1 89 ? -7.861 -2.578 5.018 1.00 94.81 89 GLY A O 1
ATOM 647 N N . PHE A 1 90 ? -8.435 -4.273 6.367 1.00 96.81 90 PHE A N 1
ATOM 648 C CA . PHE A 1 90 ? -7.765 -5.305 5.561 1.00 96.81 90 PHE A CA 1
ATOM 649 C C . PHE A 1 90 ? -8.189 -5.278 4.084 1.00 96.81 90 PHE A C 1
ATOM 651 O O . PHE A 1 90 ? -7.342 -5.314 3.200 1.00 96.81 90 PHE A O 1
ATOM 658 N N . GLY A 1 91 ? -9.495 -5.168 3.810 1.00 96.25 91 GLY A N 1
ATOM 659 C CA . GLY A 1 91 ? -10.032 -5.101 2.446 1.00 96.25 91 GLY A CA 1
ATOM 660 C C . GLY A 1 91 ? -9.418 -3.979 1.593 1.00 96.25 91 GLY A C 1
ATOM 661 O O . GLY A 1 91 ? -8.837 -4.283 0.551 1.00 96.25 91 GLY A O 1
ATOM 662 N N . PRO A 1 92 ? -9.515 -2.695 2.004 1.00 96.50 92 PRO A N 1
ATOM 663 C CA . PRO A 1 92 ? -8.860 -1.610 1.275 1.00 96.50 92 PRO A CA 1
ATOM 664 C C . PRO A 1 92 ? -7.334 -1.744 1.226 1.00 96.50 92 PRO A C 1
ATOM 666 O O . PRO A 1 92 ? -6.762 -1.436 0.187 1.00 96.50 92 PRO A O 1
ATOM 669 N N . THR A 1 93 ? -6.676 -2.237 2.281 1.00 96.81 93 THR A N 1
ATOM 670 C CA . THR A 1 93 ? -5.222 -2.474 2.273 1.00 96.81 93 THR A CA 1
ATOM 671 C C . THR A 1 93 ? -4.832 -3.501 1.211 1.00 96.81 93 THR A C 1
ATOM 673 O O . THR A 1 93 ? -4.024 -3.202 0.339 1.00 96.81 93 THR A O 1
ATOM 676 N N . ALA A 1 94 ? -5.432 -4.692 1.225 1.00 97.69 94 ALA A N 1
ATOM 677 C CA . ALA A 1 94 ? -5.108 -5.749 0.273 1.00 97.69 94 ALA A CA 1
ATOM 678 C C . ALA A 1 94 ? -5.372 -5.302 -1.174 1.00 97.69 94 ALA A C 1
ATOM 680 O O . ALA A 1 94 ? -4.490 -5.413 -2.020 1.00 97.69 94 ALA A O 1
ATOM 681 N N . ALA A 1 95 ? -6.544 -4.719 -1.447 1.00 97.81 95 ALA A N 1
ATOM 682 C CA . ALA A 1 95 ? -6.884 -4.230 -2.783 1.00 97.81 95 ALA A CA 1
ATOM 683 C C . ALA A 1 95 ? -5.984 -3.064 -3.232 1.00 97.81 95 ALA A C 1
ATOM 685 O O . ALA A 1 95 ? -5.544 -3.029 -4.381 1.00 97.81 95 ALA A O 1
ATOM 686 N N . GLY A 1 96 ? -5.688 -2.127 -2.328 1.00 97.06 96 GLY A N 1
ATOM 687 C CA . GLY A 1 96 ? -4.863 -0.954 -2.612 1.00 97.06 96 GLY A CA 1
ATOM 688 C C . GLY A 1 96 ? -3.442 -1.334 -2.964 1.00 97.06 96 GLY A C 1
ATOM 689 O O . GLY A 1 96 ? -2.948 -0.957 -4.024 1.00 97.06 96 GLY A O 1
ATOM 690 N N . TYR A 1 97 ? -2.818 -2.157 -2.127 1.00 97.62 97 TYR A N 1
ATOM 691 C CA . TYR A 1 97 ? -1.456 -2.621 -2.359 1.00 97.62 97 TYR A CA 1
ATOM 692 C C . TYR A 1 97 ? -1.352 -3.644 -3.492 1.00 97.62 97 TYR A C 1
ATOM 694 O O . TYR A 1 97 ? -0.302 -3.734 -4.121 1.00 97.62 97 TYR A O 1
ATOM 702 N N . PHE A 1 98 ? -2.430 -4.355 -3.831 1.00 98.31 98 PHE A N 1
ATOM 703 C CA . PHE A 1 98 ? -2.481 -5.134 -5.067 1.00 98.31 98 PHE A CA 1
ATOM 704 C C . PHE A 1 98 ? -2.360 -4.228 -6.303 1.00 98.31 98 PHE A C 1
ATOM 706 O O . PHE A 1 98 ? -1.499 -4.449 -7.155 1.00 98.31 98 PHE A O 1
ATOM 713 N N . LEU A 1 99 ? -3.190 -3.182 -6.392 1.00 97.62 99 LEU A N 1
ATOM 714 C CA . LEU A 1 99 ? -3.168 -2.245 -7.521 1.00 97.62 99 LEU A CA 1
ATOM 715 C C . LEU A 1 99 ? -1.864 -1.442 -7.571 1.00 97.62 99 LEU A C 1
ATOM 717 O O . LEU A 1 99 ? -1.246 -1.335 -8.631 1.00 97.62 99 LEU A O 1
ATOM 721 N N . GLN A 1 100 ? -1.416 -0.929 -6.426 1.00 97.62 100 GLN A N 1
ATOM 722 C CA . GLN A 1 100 ? -0.164 -0.184 -6.321 1.00 97.62 100 GLN A CA 1
ATOM 723 C C . GLN A 1 100 ? 1.034 -1.062 -6.686 1.00 97.62 100 GLN A C 1
ATOM 725 O O . GLN A 1 100 ? 1.848 -0.650 -7.507 1.00 97.62 100 GLN A O 1
ATOM 730 N N . GLY A 1 101 ? 1.106 -2.295 -6.176 1.00 97.44 101 GLY A N 1
ATOM 731 C CA . GLY A 1 101 ? 2.162 -3.241 -6.530 1.00 97.44 101 GLY A CA 1
ATOM 732 C C . GLY A 1 101 ? 2.180 -3.555 -8.029 1.00 97.44 101 GLY A C 1
ATOM 733 O O . GLY A 1 101 ? 3.245 -3.553 -8.649 1.00 97.44 101 GLY A O 1
ATOM 734 N N . ALA A 1 102 ? 1.012 -3.749 -8.648 1.00 97.88 102 ALA A N 1
ATOM 735 C CA . ALA A 1 102 ? 0.922 -3.975 -10.090 1.00 97.88 102 ALA A CA 1
ATOM 736 C C . ALA A 1 102 ? 1.520 -2.818 -10.900 1.00 97.88 102 ALA A C 1
ATOM 738 O O . ALA A 1 102 ? 2.360 -3.030 -11.780 1.00 97.88 102 ALA A O 1
ATOM 739 N N . LEU A 1 103 ? 1.101 -1.594 -10.580 1.00 97.44 103 LEU A N 1
ATOM 740 C CA . LEU A 1 103 ? 1.509 -0.389 -11.296 1.00 97.44 103 LEU A CA 1
ATOM 741 C C . LEU A 1 103 ? 2.968 -0.025 -11.021 1.00 97.44 103 LEU A C 1
ATOM 743 O O . LEU A 1 103 ? 3.690 0.305 -11.959 1.00 97.44 103 LEU A O 1
ATOM 747 N N . LYS A 1 104 ? 3.431 -0.167 -9.777 1.00 96.75 104 LYS A N 1
ATOM 748 C CA . LYS A 1 104 ? 4.815 0.100 -9.379 1.00 96.75 104 LYS A CA 1
ATOM 749 C C . LYS A 1 104 ? 5.788 -0.818 -10.105 1.00 96.75 104 LYS A C 1
ATOM 751 O O . LYS A 1 104 ? 6.670 -0.342 -10.810 1.00 96.75 104 LYS A O 1
ATOM 756 N N . PHE A 1 105 ? 5.635 -2.135 -9.966 1.00 96.25 105 PHE A N 1
ATOM 757 C CA . PHE A 1 105 ? 6.617 -3.083 -10.501 1.00 96.25 105 PHE A CA 1
ATOM 758 C C . PHE A 1 105 ? 6.500 -3.248 -12.021 1.00 96.25 105 PHE A C 1
ATOM 760 O O . PHE A 1 105 ? 7.518 -3.292 -12.711 1.00 96.25 105 PHE A O 1
ATOM 767 N N . GLY A 1 106 ? 5.279 -3.282 -12.564 1.00 95.50 106 GLY A N 1
ATOM 768 C CA . GLY A 1 106 ? 5.071 -3.311 -14.014 1.00 95.50 106 GLY A CA 1
ATOM 769 C C . GLY A 1 106 ? 5.496 -2.007 -14.692 1.00 95.50 106 GLY A C 1
ATOM 770 O O . GLY A 1 106 ? 6.195 -2.028 -15.707 1.00 95.50 106 GLY A O 1
ATOM 771 N N . GLY A 1 107 ? 5.113 -0.870 -14.104 1.00 95.81 107 GLY A N 1
ATOM 772 C CA . GLY A 1 107 ? 5.465 0.463 -14.586 1.00 95.81 107 GLY A CA 1
ATOM 773 C C . GLY A 1 107 ? 6.960 0.738 -14.498 1.00 95.81 107 GLY A C 1
ATOM 774 O O . GLY A 1 107 ? 7.525 1.273 -15.447 1.00 95.81 107 GLY A O 1
ATOM 775 N N . TYR A 1 108 ? 7.630 0.307 -13.426 1.00 96.19 108 TYR A N 1
ATOM 776 C CA . TYR A 1 108 ? 9.078 0.459 -13.276 1.00 96.19 108 TYR A CA 1
ATOM 777 C C . TYR A 1 108 ? 9.838 -0.180 -14.442 1.00 96.19 108 TYR A C 1
ATOM 779 O O . TYR A 1 108 ? 10.700 0.463 -15.039 1.00 96.19 108 TYR A O 1
ATOM 787 N N . GLU A 1 109 ? 9.490 -1.413 -14.822 1.00 94.69 109 GLU A N 1
ATOM 788 C CA . GLU A 1 109 ? 10.127 -2.089 -15.956 1.00 94.69 109 GLU A CA 1
ATOM 789 C C . GLU A 1 109 ? 9.827 -1.396 -17.290 1.00 94.69 109 GLU A C 1
ATOM 791 O O . GLU A 1 109 ? 10.722 -1.259 -18.130 1.00 94.69 109 GLU A O 1
ATOM 796 N N . PHE A 1 110 ? 8.597 -0.906 -17.469 1.00 94.12 110 PHE A N 1
ATOM 797 C CA . PHE A 1 110 ? 8.205 -0.142 -18.650 1.00 94.12 110 PHE A CA 1
ATOM 798 C C . PHE A 1 110 ? 8.986 1.175 -18.777 1.00 94.12 110 PHE A C 1
ATOM 800 O O . PHE A 1 110 ? 9.600 1.424 -19.819 1.00 94.12 110 PHE A O 1
ATOM 807 N N . PHE A 1 111 ? 9.000 2.004 -17.728 1.00 95.19 111 PHE A N 1
ATOM 808 C CA . PHE A 1 111 ? 9.684 3.299 -17.736 1.00 95.19 111 PHE A CA 1
ATOM 809 C C . PHE A 1 111 ? 11.196 3.129 -17.845 1.00 95.19 111 PHE A C 1
ATOM 811 O O . PHE A 1 111 ? 11.818 3.814 -18.652 1.00 95.19 111 PHE A O 1
ATOM 818 N N . LYS A 1 112 ? 11.776 2.141 -17.155 1.00 93.75 112 LYS A N 1
ATOM 819 C CA . LYS A 1 112 ? 13.206 1.823 -17.252 1.00 93.75 112 LYS A CA 1
ATOM 820 C C . LYS A 1 112 ? 13.598 1.449 -18.673 1.00 93.75 112 LYS A C 1
ATOM 822 O O . LYS A 1 112 ? 14.578 1.984 -19.192 1.00 93.75 112 LYS A O 1
ATOM 827 N N . LYS A 1 113 ? 12.827 0.573 -19.327 1.00 92.31 113 LYS A N 1
ATOM 828 C CA . LYS A 1 113 ? 13.069 0.210 -20.728 1.00 92.31 113 LYS A CA 1
ATOM 829 C C . LYS A 1 113 ? 12.947 1.430 -21.643 1.00 92.31 113 LYS A C 1
ATOM 831 O O . LYS A 1 113 ? 13.853 1.677 -22.429 1.00 92.31 113 LYS A O 1
ATOM 836 N N . LYS A 1 114 ? 11.902 2.246 -21.478 1.00 93.00 114 LYS A N 1
ATOM 837 C CA . LYS A 1 114 ? 11.732 3.483 -22.254 1.00 93.00 114 LYS A CA 1
ATOM 838 C C . LYS A 1 114 ? 12.877 4.477 -22.065 1.00 93.00 114 LYS A C 1
ATOM 840 O O . LYS A 1 114 ? 13.330 5.056 -23.047 1.00 93.00 114 LYS A O 1
ATOM 845 N N . SER A 1 115 ? 13.375 4.653 -20.844 1.00 92.06 115 SER A N 1
ATOM 846 C CA . SER A 1 115 ? 14.527 5.514 -20.570 1.00 92.06 115 SER A CA 1
ATOM 847 C C . SER A 1 115 ? 15.809 4.989 -21.219 1.00 92.06 115 SER A C 1
ATOM 849 O O . SER A 1 115 ? 16.573 5.784 -21.758 1.00 92.06 115 SER A O 1
ATOM 851 N N . ILE A 1 116 ? 16.040 3.670 -21.206 1.00 92.25 116 ILE A N 1
ATOM 852 C CA . ILE A 1 116 ? 17.195 3.049 -21.877 1.00 92.25 116 ILE A CA 1
ATOM 853 C C . ILE A 1 116 ? 17.094 3.215 -23.398 1.00 92.25 116 ILE A C 1
ATOM 855 O O . ILE A 1 116 ? 18.073 3.615 -24.025 1.00 92.25 116 ILE A O 1
ATOM 859 N N . ASP A 1 117 ? 15.919 2.956 -23.975 1.00 91.75 117 ASP A N 1
ATOM 860 C CA . ASP A 1 117 ? 15.678 3.085 -25.416 1.00 91.75 117 ASP A CA 1
ATOM 861 C C . ASP A 1 117 ? 15.859 4.543 -25.888 1.00 91.75 117 ASP A C 1
ATOM 863 O O . ASP A 1 117 ? 16.353 4.776 -26.987 1.00 91.75 117 ASP A O 1
ATOM 867 N N . TYR A 1 118 ? 15.501 5.527 -25.052 1.00 92.12 118 TYR A N 1
ATOM 868 C CA . TYR A 1 118 ? 15.629 6.956 -25.366 1.00 92.12 118 TYR A CA 1
ATOM 869 C C . TYR A 1 118 ? 17.056 7.502 -25.196 1.00 92.12 118 TYR A C 1
ATOM 871 O O . TYR A 1 118 ? 17.531 8.262 -26.034 1.00 92.12 118 TYR A O 1
ATOM 879 N N . LEU A 1 119 ? 17.750 7.141 -24.110 1.00 90.69 119 LEU A N 1
ATOM 880 C CA . LEU A 1 119 ? 19.097 7.650 -23.805 1.00 90.69 119 LEU A CA 1
ATOM 881 C C . LEU A 1 119 ? 20.211 6.897 -24.547 1.00 90.69 119 LEU A C 1
ATOM 883 O O . LEU A 1 119 ? 21.340 7.386 -24.626 1.00 90.69 119 LEU A O 1
ATOM 887 N N . GLY A 1 120 ? 19.911 5.699 -25.045 1.00 90.19 120 GLY A N 1
ATOM 888 C CA . GLY A 1 120 ? 20.902 4.749 -25.530 1.00 90.19 120 GLY A CA 1
ATOM 889 C C . GLY A 1 120 ? 21.572 3.981 -24.386 1.00 90.19 120 GLY A C 1
ATOM 890 O O . GLY A 1 120 ? 21.722 4.467 -23.260 1.00 90.19 120 GLY A O 1
ATOM 891 N N . TYR A 1 121 ? 21.995 2.750 -24.683 1.00 89.12 121 TYR A N 1
ATOM 892 C CA . TYR A 1 121 ? 22.488 1.811 -23.674 1.00 89.12 121 TYR A CA 1
ATOM 893 C C . TYR A 1 121 ? 23.721 2.320 -22.915 1.00 89.12 121 TYR A C 1
ATOM 895 O O . TYR A 1 121 ? 23.758 2.210 -21.694 1.00 89.12 121 TYR A O 1
ATOM 903 N N . GLU A 1 122 ? 24.708 2.911 -23.594 1.00 87.69 122 GLU A N 1
ATOM 904 C CA . GLU A 1 122 ? 25.929 3.405 -22.937 1.00 87.69 122 GLU A CA 1
ATOM 905 C C . GLU A 1 122 ? 25.648 4.563 -21.971 1.00 87.69 122 GLU A C 1
ATOM 907 O O . GLU A 1 122 ? 26.098 4.545 -20.823 1.00 87.69 122 GLU A O 1
ATOM 912 N N . THR A 1 123 ? 24.843 5.541 -22.394 1.00 87.62 123 THR A N 1
ATOM 913 C CA . THR A 1 123 ? 24.463 6.692 -21.563 1.00 87.62 123 THR A CA 1
ATOM 914 C C . THR A 1 123 ? 23.605 6.263 -20.378 1.00 87.62 123 THR A C 1
ATOM 916 O O . THR A 1 123 ? 23.836 6.709 -19.250 1.00 87.62 123 THR A O 1
ATOM 919 N N . ALA A 1 124 ? 22.639 5.369 -20.603 1.00 88.31 124 ALA A N 1
ATOM 920 C CA . ALA A 1 124 ? 21.815 4.807 -19.540 1.00 88.31 124 ALA A CA 1
ATOM 921 C C . ALA A 1 124 ? 22.652 3.955 -18.571 1.00 88.31 124 ALA A C 1
ATOM 923 O O . ALA A 1 124 ? 22.444 4.010 -17.361 1.00 88.31 124 ALA A O 1
ATOM 924 N N . ALA A 1 125 ? 23.647 3.221 -19.078 1.00 89.75 125 ALA A N 1
ATOM 925 C CA . ALA A 1 125 ? 24.570 2.436 -18.268 1.00 89.75 125 ALA A CA 1
ATOM 926 C C . ALA A 1 125 ? 25.526 3.309 -17.440 1.00 89.75 125 ALA A C 1
ATOM 928 O O . ALA A 1 125 ? 25.895 2.908 -16.336 1.00 89.75 125 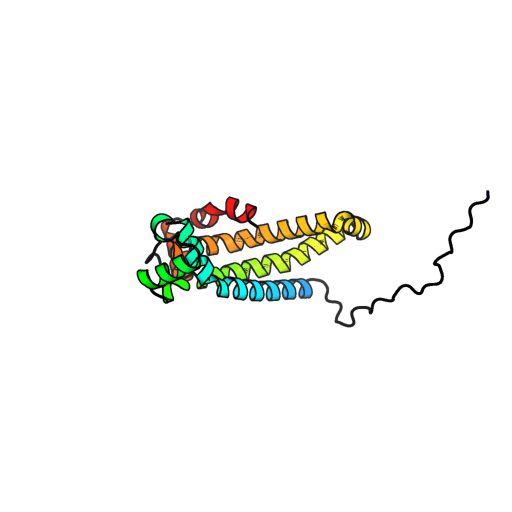ALA A O 1
ATOM 929 N N . LYS A 1 126 ? 25.900 4.492 -17.931 1.00 93.62 126 LYS A N 1
ATOM 930 C CA . LYS A 1 126 ? 26.677 5.473 -17.164 1.00 93.62 126 LYS A CA 1
ATOM 931 C C . LYS A 1 126 ? 25.829 6.156 -16.086 1.00 93.62 126 LYS A C 1
ATOM 933 O O . LYS A 1 126 ? 26.320 6.402 -14.991 1.00 93.62 126 LYS A O 1
ATOM 938 N N . ASN A 1 127 ? 24.546 6.395 -16.367 1.00 92.50 127 ASN A N 1
ATOM 939 C CA . ASN A 1 127 ? 23.608 7.100 -15.485 1.00 92.50 127 ASN A CA 1
ATOM 940 C C . ASN A 1 127 ? 22.569 6.173 -14.822 1.00 92.50 127 ASN A C 1
ATOM 942 O O . ASN A 1 127 ? 21.435 6.588 -14.574 1.00 92.50 127 ASN A O 1
ATOM 946 N N . ARG A 1 128 ? 22.936 4.919 -14.516 1.00 91.75 128 ARG A N 1
ATOM 947 C CA . ARG A 1 128 ? 21.999 3.877 -14.032 1.00 91.75 128 ARG A CA 1
ATOM 948 C C . ARG A 1 128 ? 21.150 4.329 -12.852 1.00 91.75 128 ARG A C 1
ATOM 950 O O . ARG A 1 128 ? 19.945 4.113 -12.858 1.00 91.75 128 ARG A O 1
ATOM 957 N N . THR A 1 129 ? 21.763 4.983 -11.868 1.00 94.69 129 THR A N 1
ATOM 958 C CA . THR A 1 129 ? 21.059 5.467 -10.675 1.00 94.69 129 THR A CA 1
ATOM 959 C C . THR A 1 129 ? 19.954 6.454 -11.038 1.00 94.69 129 THR A C 1
ATOM 961 O O . THR A 1 129 ? 18.826 6.293 -10.586 1.00 94.69 129 THR A O 1
ATOM 964 N N . ALA A 1 130 ? 20.242 7.431 -11.903 1.00 93.88 130 ALA A N 1
ATOM 965 C CA . ALA A 1 130 ? 19.250 8.409 -12.341 1.00 93.88 130 ALA A CA 1
ATOM 966 C C . ALA A 1 130 ? 18.113 7.746 -13.131 1.00 93.88 130 ALA A C 1
ATOM 968 O O . ALA A 1 130 ? 16.947 8.054 -12.899 1.00 93.88 130 ALA A O 1
ATOM 969 N N . VAL A 1 131 ? 18.440 6.787 -14.006 1.00 94.06 131 VAL A N 1
ATOM 970 C CA . VAL A 1 131 ? 17.438 6.018 -14.760 1.00 94.06 131 VAL A CA 1
ATOM 971 C C . VAL A 1 131 ? 16.529 5.234 -13.817 1.00 94.06 131 VAL A C 1
ATOM 973 O O . VAL A 1 131 ? 15.310 5.276 -13.972 1.00 94.06 131 VAL A O 1
ATOM 976 N N . TYR A 1 132 ? 17.090 4.545 -12.823 1.00 94.75 132 TYR A N 1
ATOM 977 C CA . TYR A 1 132 ? 16.305 3.765 -11.866 1.00 94.75 132 TYR A CA 1
ATOM 978 C C . TYR A 1 132 ? 15.424 4.652 -10.991 1.00 94.75 132 TYR A C 1
ATOM 980 O O . TYR A 1 132 ? 14.246 4.341 -10.830 1.00 94.75 132 TYR A O 1
ATOM 988 N N . LEU A 1 133 ? 15.959 5.765 -10.485 1.00 95.62 133 LEU A N 1
ATOM 989 C CA . LEU A 1 133 ? 15.200 6.710 -9.670 1.00 95.62 133 LEU A CA 1
ATOM 990 C C . LEU A 1 133 ? 14.056 7.343 -10.462 1.00 95.62 133 LEU A C 1
ATOM 992 O O . LEU A 1 133 ? 12.916 7.297 -10.012 1.00 95.62 133 LEU A O 1
ATOM 996 N N . ALA A 1 134 ? 14.327 7.862 -11.662 1.00 95.69 134 ALA A N 1
ATOM 997 C CA . ALA A 1 134 ? 13.298 8.477 -12.498 1.00 95.69 134 ALA A CA 1
ATOM 998 C C . ALA A 1 134 ? 12.212 7.467 -12.901 1.00 95.69 134 ALA A C 1
ATOM 1000 O O . ALA A 1 134 ? 11.024 7.771 -12.824 1.00 95.69 134 ALA A O 1
ATOM 1001 N N . SER A 1 135 ? 12.607 6.245 -13.272 1.00 95.44 135 SER A N 1
ATOM 1002 C CA . SER A 1 135 ? 11.659 5.187 -13.646 1.00 95.44 135 SER A CA 1
ATOM 1003 C C . SER A 1 135 ? 10.795 4.747 -12.468 1.00 95.44 135 SER A C 1
ATOM 1005 O O . SER A 1 135 ? 9.598 4.528 -12.637 1.00 95.44 135 SER A O 1
ATOM 1007 N N . SER A 1 136 ? 11.389 4.637 -11.276 1.00 95.31 136 SER A N 1
ATOM 1008 C CA . SER A 1 136 ? 10.662 4.300 -10.051 1.00 95.31 136 SER A CA 1
ATOM 1009 C C . SER A 1 136 ? 9.707 5.418 -9.650 1.00 95.31 136 SER A C 1
ATOM 1011 O O . SER A 1 136 ? 8.555 5.131 -9.358 1.00 95.31 136 SER A O 1
ATOM 1013 N N . ALA A 1 137 ? 10.147 6.677 -9.687 1.00 96.06 137 ALA A N 1
ATOM 1014 C CA . ALA A 1 137 ? 9.318 7.825 -9.324 1.00 96.06 137 ALA A CA 1
ATOM 1015 C C . ALA A 1 137 ? 8.103 7.973 -10.253 1.00 96.06 137 ALA A C 1
ATOM 1017 O O . ALA A 1 137 ? 6.988 8.196 -9.789 1.00 96.06 137 ALA A O 1
ATOM 1018 N N . LEU A 1 138 ? 8.298 7.793 -11.565 1.00 96.25 138 LEU A N 1
ATOM 1019 C CA . LEU A 1 138 ? 7.197 7.815 -12.530 1.00 96.25 138 LEU A CA 1
ATOM 1020 C C . LEU A 1 138 ? 6.217 6.662 -12.302 1.00 96.25 138 LEU A C 1
ATOM 1022 O O . LEU A 1 138 ? 5.009 6.884 -12.325 1.00 96.25 138 LEU A O 1
ATOM 1026 N N . ALA A 1 139 ? 6.718 5.446 -12.068 1.00 96.38 139 ALA A N 1
ATOM 1027 C CA . ALA A 1 139 ? 5.864 4.300 -11.773 1.00 96.38 139 ALA A CA 1
ATOM 1028 C C . ALA A 1 139 ? 5.044 4.522 -10.495 1.00 96.38 139 ALA A C 1
ATOM 1030 O O . ALA A 1 139 ? 3.835 4.289 -10.494 1.00 96.38 139 ALA A O 1
ATOM 1031 N N . GLU A 1 140 ? 5.689 5.019 -9.440 1.00 96.25 140 GLU A N 1
ATOM 1032 C CA . GLU A 1 140 ? 5.060 5.264 -8.146 1.00 96.25 140 GLU A CA 1
ATOM 1033 C C . GLU A 1 140 ? 3.988 6.348 -8.221 1.00 96.25 140 GLU A C 1
ATOM 1035 O O . GLU A 1 140 ? 2.912 6.164 -7.670 1.00 96.25 140 GLU A O 1
ATOM 1040 N N . PHE A 1 141 ? 4.216 7.422 -8.981 1.00 96.25 141 PHE A N 1
ATOM 1041 C CA . PHE A 1 141 ? 3.224 8.481 -9.163 1.00 96.25 141 PHE A CA 1
ATOM 1042 C C . PHE A 1 141 ? 1.875 7.939 -9.663 1.00 96.25 141 PHE A C 1
ATOM 1044 O O . PHE A 1 141 ? 0.824 8.257 -9.105 1.00 96.25 141 PHE A O 1
ATOM 1051 N N . PHE A 1 142 ? 1.885 7.077 -10.686 1.00 95.62 142 PHE A N 1
ATOM 1052 C CA . PHE A 1 142 ? 0.655 6.449 -11.182 1.00 95.62 142 PHE A CA 1
ATOM 1053 C C . PHE A 1 142 ? 0.102 5.402 -10.215 1.00 95.62 142 PHE A C 1
ATOM 1055 O O . PHE A 1 142 ? -1.117 5.250 -10.098 1.00 95.62 142 PHE A O 1
ATOM 1062 N N . ALA A 1 143 ? 0.982 4.690 -9.515 1.00 96.75 143 ALA A N 1
ATOM 1063 C CA . ALA A 1 143 ? 0.587 3.713 -8.516 1.00 96.75 143 ALA A CA 1
ATOM 1064 C C . ALA A 1 143 ? -0.139 4.377 -7.330 1.00 96.75 143 ALA A C 1
ATOM 1066 O O . ALA A 1 143 ? -1.173 3.877 -6.886 1.00 96.75 143 ALA A O 1
ATOM 1067 N N . ASP A 1 144 ? 0.320 5.549 -6.891 1.00 95.88 144 ASP A N 1
ATOM 1068 C CA . ASP A 1 144 ? -0.287 6.326 -5.813 1.00 95.88 144 ASP A CA 1
ATOM 1069 C C . ASP A 1 144 ? -1.641 6.920 -6.207 1.00 95.88 144 ASP A C 1
ATOM 1071 O O . ASP A 1 144 ? -2.537 6.997 -5.367 1.00 95.88 144 ASP A O 1
ATOM 1075 N N . ILE A 1 145 ? -1.854 7.280 -7.479 1.00 95.62 145 ILE A N 1
ATOM 1076 C CA . ILE A 1 145 ? -3.182 7.711 -7.958 1.00 95.62 145 ILE A CA 1
ATOM 1077 C C . ILE A 1 145 ? -4.222 6.602 -7.736 1.00 95.62 145 ILE A C 1
ATOM 1079 O O . ILE A 1 145 ? -5.364 6.896 -7.365 1.00 95.62 145 ILE A O 1
ATOM 1083 N N . ALA A 1 146 ? -3.827 5.341 -7.939 1.00 94.94 146 ALA A N 1
ATOM 1084 C CA . ALA A 1 146 ? -4.678 4.176 -7.704 1.00 94.94 146 ALA A CA 1
ATOM 1085 C C . ALA A 1 146 ? -4.765 3.790 -6.216 1.00 94.94 146 ALA A C 1
ATOM 1087 O O . ALA A 1 146 ? -5.822 3.355 -5.756 1.00 94.94 146 ALA A O 1
ATOM 1088 N N . LEU A 1 147 ? -3.679 3.959 -5.455 1.00 96.06 147 LEU A N 1
ATOM 1089 C CA . LEU A 1 147 ? -3.619 3.622 -4.030 1.00 96.06 147 LEU A CA 1
ATOM 1090 C C . LEU A 1 147 ? -4.414 4.602 -3.162 1.00 96.06 147 LEU A C 1
ATOM 1092 O O . LEU A 1 147 ? -5.084 4.184 -2.216 1.00 96.06 147 LEU A O 1
ATOM 1096 N N . CYS A 1 148 ? -4.339 5.900 -3.465 1.00 95.38 148 CYS A N 1
ATOM 1097 C CA . CYS A 1 148 ? -4.796 6.974 -2.583 1.00 95.38 148 CYS A CA 1
ATOM 1098 C C . CYS A 1 148 ? -6.269 6.827 -2.144 1.00 95.38 148 CYS A C 1
ATOM 1100 O O . CYS A 1 148 ? -6.531 6.910 -0.941 1.00 95.38 148 CYS A O 1
ATOM 1102 N N . PRO A 1 149 ? -7.234 6.500 -3.030 1.00 96.12 149 PRO A N 1
ATOM 1103 C CA . PRO A 1 149 ? -8.619 6.272 -2.612 1.00 96.12 149 PRO A CA 1
ATOM 1104 C C . PRO A 1 149 ? -8.798 5.107 -1.625 1.00 96.12 149 PRO A C 1
ATOM 1106 O O . PRO A 1 149 ? -9.659 5.141 -0.737 1.00 96.12 149 PRO A O 1
ATOM 1109 N N . LEU A 1 150 ? -7.976 4.065 -1.760 1.00 96.75 150 LEU A N 1
ATOM 1110 C CA . LEU A 1 150 ? -8.039 2.867 -0.927 1.00 96.75 150 LEU A CA 1
ATOM 1111 C C . LEU A 1 150 ? -7.352 3.098 0.423 1.00 96.75 150 LEU A C 1
ATOM 1113 O O . LEU A 1 150 ? -7.911 2.713 1.449 1.00 96.75 150 LEU A O 1
ATOM 1117 N N . GLU A 1 151 ? -6.241 3.835 0.458 1.00 94.75 151 GLU A N 1
ATOM 1118 C CA . GLU A 1 151 ? -5.636 4.313 1.710 1.00 94.75 151 GLU A CA 1
ATOM 1119 C C . GLU A 1 151 ? -6.568 5.262 2.473 1.00 94.75 151 GLU A C 1
ATOM 1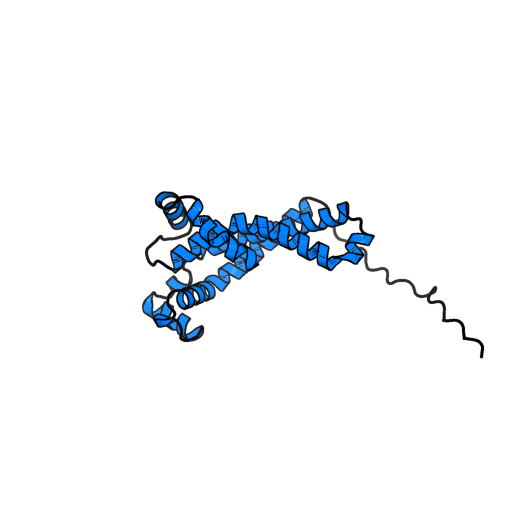121 O O . GLU A 1 151 ? -6.773 5.088 3.675 1.00 94.75 151 GLU A O 1
ATOM 1126 N N . ALA A 1 152 ? -7.224 6.202 1.788 1.00 94.44 152 ALA A N 1
ATOM 1127 C CA . ALA A 1 152 ? -8.224 7.069 2.411 1.00 94.44 152 ALA A CA 1
ATOM 1128 C C . ALA A 1 152 ? -9.374 6.249 3.026 1.00 94.44 152 ALA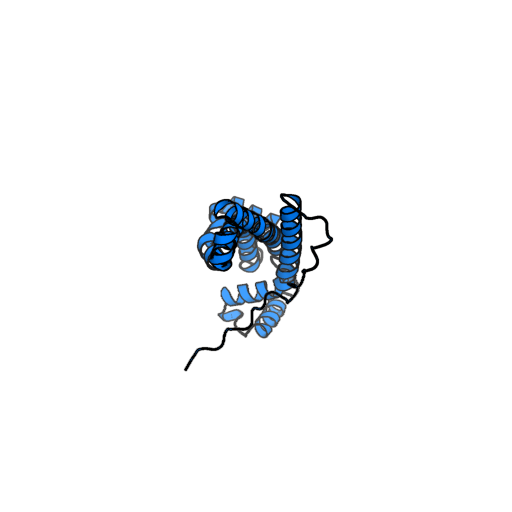 A C 1
ATOM 1130 O O . ALA A 1 152 ? -9.781 6.491 4.167 1.00 94.44 152 ALA A O 1
ATOM 1131 N N . THR A 1 153 ? -9.844 5.214 2.319 1.00 95.94 153 THR A N 1
ATOM 1132 C CA . THR A 1 153 ? -10.868 4.293 2.836 1.00 95.94 153 THR A CA 1
ATOM 1133 C C . THR A 1 153 ? -10.369 3.511 4.055 1.00 95.94 153 THR A C 1
ATOM 1135 O O . THR A 1 153 ? -11.070 3.437 5.065 1.00 95.94 153 THR A O 1
ATOM 1138 N N . ARG A 1 154 ? -9.148 2.963 4.006 1.00 94.88 154 ARG A N 1
ATOM 1139 C CA . ARG A 1 154 ? -8.504 2.259 5.127 1.00 94.88 154 ARG A CA 1
ATOM 1140 C C . ARG A 1 154 ? -8.414 3.157 6.360 1.00 94.88 154 ARG A C 1
ATOM 1142 O O . ARG A 1 154 ? -8.885 2.769 7.428 1.00 94.88 154 ARG A O 1
ATOM 1149 N N . ILE A 1 155 ? -7.834 4.350 6.222 1.00 92.88 155 ILE A N 1
ATOM 1150 C CA . ILE A 1 155 ? -7.656 5.301 7.328 1.00 92.88 155 ILE A CA 1
ATOM 1151 C C . ILE A 1 155 ? -9.011 5.648 7.939 1.00 92.88 155 ILE A C 1
ATOM 1153 O O . ILE A 1 155 ? -9.138 5.686 9.164 1.00 92.88 155 ILE A O 1
ATOM 1157 N N . ARG A 1 156 ? -10.049 5.839 7.118 1.00 93.25 156 ARG A N 1
ATOM 1158 C CA . ARG A 1 156 ? -11.392 6.145 7.612 1.00 93.25 156 ARG A CA 1
ATOM 1159 C C . ARG A 1 156 ? -12.004 4.995 8.414 1.00 93.25 156 ARG A C 1
ATOM 1161 O O . ARG A 1 156 ? -12.530 5.239 9.495 1.00 93.25 156 ARG A O 1
ATOM 1168 N N . LEU A 1 157 ? -11.873 3.754 7.940 1.00 94.25 157 LEU A N 1
ATOM 1169 C CA . LEU A 1 157 ? -12.335 2.569 8.675 1.00 94.25 157 LEU A CA 1
ATOM 1170 C C . LEU A 1 157 ? -11.619 2.404 10.025 1.00 94.25 157 LEU A C 1
ATOM 1172 O O . LEU A 1 157 ? -12.254 2.041 11.008 1.00 94.25 157 LEU A O 1
ATOM 1176 N N . VAL A 1 158 ? -10.312 2.677 10.084 1.00 92.69 158 VAL A N 1
ATOM 1177 C CA . VAL A 1 158 ? -9.508 2.507 11.310 1.00 92.69 158 VAL A CA 1
ATOM 1178 C C . VAL A 1 158 ? -9.712 3.652 12.310 1.00 92.69 158 VAL A C 1
ATOM 1180 O O . VAL A 1 158 ? -9.696 3.425 13.523 1.00 92.69 158 VAL A O 1
ATOM 1183 N N . SER A 1 159 ? -9.882 4.880 11.813 1.00 90.44 159 SER A N 1
ATOM 1184 C CA . SER A 1 159 ? -10.009 6.094 12.632 1.00 90.44 159 SER A CA 1
ATOM 1185 C C . SER A 1 159 ? -11.403 6.305 13.214 1.00 90.44 159 SER A C 1
ATOM 1187 O O . SER A 1 159 ? -11.524 6.909 14.276 1.00 90.44 159 SER A O 1
ATOM 1189 N N . GLN A 1 160 ? -12.449 5.821 12.540 1.00 90.69 160 GLN A N 1
ATOM 1190 C CA . GLN A 1 160 ? -13.842 6.034 12.931 1.00 90.69 160 GLN A CA 1
ATOM 1191 C C . GLN A 1 160 ? -14.551 4.685 13.111 1.00 90.69 160 GLN A C 1
ATOM 1193 O O . GLN A 1 160 ? -15.152 4.168 12.162 1.00 90.69 160 GLN A O 1
ATOM 1198 N N . PRO A 1 161 ? -14.505 4.101 14.325 1.00 84.31 161 PRO A N 1
ATOM 1199 C CA . PRO A 1 161 ? -15.246 2.884 14.634 1.00 84.31 161 PRO A CA 1
ATOM 1200 C C . PRO A 1 161 ? -16.730 3.030 14.269 1.00 84.31 161 PRO A C 1
ATOM 1202 O O . PRO A 1 161 ? -17.368 4.025 14.604 1.00 84.31 161 PRO A O 1
ATOM 1205 N N . GLY A 1 162 ? -17.279 2.051 13.545 1.00 85.62 162 GLY A N 1
ATOM 1206 C CA . GLY A 1 162 ? -18.671 2.078 13.077 1.00 85.62 162 GLY A CA 1
ATOM 1207 C C . GLY A 1 162 ? -18.927 2.904 11.807 1.00 85.62 162 GLY A C 1
ATOM 1208 O O . GLY A 1 162 ? -20.069 2.971 11.352 1.00 85.62 162 GLY A O 1
ATOM 1209 N N . PHE A 1 163 ? -17.901 3.500 11.182 1.00 89.56 163 PHE A N 1
ATOM 1210 C CA . PHE A 1 163 ? -18.073 4.244 9.929 1.00 89.56 163 PHE A CA 1
ATOM 1211 C C . PHE A 1 163 ? -18.636 3.366 8.804 1.00 89.56 163 PHE A C 1
ATOM 1213 O O . PHE A 1 163 ? -19.606 3.756 8.147 1.00 89.56 163 PHE A O 1
ATOM 1220 N N . ALA A 1 164 ? -18.039 2.193 8.589 1.00 91.94 164 ALA A N 1
ATOM 1221 C CA . ALA A 1 164 ? -18.467 1.198 7.614 1.00 91.94 164 ALA A CA 1
ATOM 1222 C C . ALA A 1 164 ? -17.873 -0.181 7.953 1.00 91.94 164 ALA A C 1
ATOM 1224 O O . ALA A 1 164 ? -16.986 -0.300 8.794 1.00 91.94 164 ALA A O 1
ATOM 1225 N N . THR A 1 165 ? -18.374 -1.228 7.297 1.00 86.81 165 THR A N 1
ATOM 1226 C CA . THR A 1 165 ? -17.996 -2.629 7.558 1.00 86.81 165 THR A CA 1
ATOM 1227 C C . THR A 1 165 ? -16.791 -3.113 6.752 1.00 86.81 165 THR A C 1
ATOM 1229 O O . THR A 1 165 ? -16.191 -4.125 7.099 1.00 86.81 165 THR A O 1
ATOM 1232 N N . GLY A 1 166 ? -16.420 -2.422 5.673 1.00 90.75 166 GLY A N 1
ATOM 1233 C CA . GLY A 1 166 ? -15.325 -2.852 4.811 1.00 90.75 166 GLY A CA 1
ATOM 1234 C C . GLY A 1 166 ? -15.085 -1.915 3.636 1.00 90.75 166 GLY A C 1
ATOM 1235 O O . GLY A 1 166 ? -15.568 -0.784 3.622 1.00 90.75 166 GLY A O 1
ATOM 1236 N N . LEU A 1 167 ? -14.337 -2.402 2.642 1.00 94.50 167 LEU A N 1
ATOM 1237 C CA . LEU A 1 167 ? -13.919 -1.621 1.476 1.00 94.50 167 LEU A CA 1
ATOM 1238 C C . LEU A 1 167 ? -15.107 -0.986 0.742 1.00 94.50 167 LEU A C 1
ATOM 1240 O O . LEU A 1 167 ? -15.176 0.231 0.644 1.00 94.50 167 LEU A O 1
ATOM 1244 N N . ILE A 1 168 ? -16.047 -1.796 0.249 1.00 95.44 168 ILE A N 1
ATOM 1245 C CA . ILE A 1 168 ? -17.123 -1.313 -0.631 1.00 95.44 168 ILE A CA 1
ATOM 1246 C C . ILE A 1 168 ? -18.035 -0.319 0.094 1.00 95.44 168 ILE A C 1
ATOM 1248 O O . ILE A 1 168 ? -18.337 0.749 -0.435 1.00 95.44 168 ILE A O 1
ATOM 1252 N N . SER A 1 169 ? -18.435 -0.641 1.327 1.00 94.56 169 SER A N 1
ATOM 1253 C CA . SER A 1 169 ? -19.289 0.233 2.132 1.00 94.56 169 SER A CA 1
ATOM 1254 C C . SER A 1 169 ? -18.567 1.515 2.551 1.00 94.56 169 SER A C 1
ATOM 1256 O O . SER A 1 169 ? -19.163 2.588 2.493 1.00 94.56 169 SER A O 1
ATOM 1258 N N . GLY A 1 170 ? -17.284 1.433 2.916 1.00 94.50 170 GLY A N 1
ATOM 1259 C CA . GLY A 1 170 ? -16.468 2.593 3.278 1.00 94.50 170 GLY A CA 1
ATOM 1260 C C . GLY A 1 170 ? -16.220 3.518 2.091 1.00 94.50 170 GLY A C 1
ATOM 1261 O O . GLY A 1 170 ? -16.500 4.712 2.178 1.00 94.50 170 GLY A O 1
ATOM 1262 N N . PHE A 1 171 ? -15.777 2.959 0.967 1.00 95.81 171 PHE A N 1
ATOM 1263 C CA . PHE A 1 171 ? -15.529 3.696 -0.268 1.00 95.81 171 PHE A CA 1
ATOM 1264 C C . PHE A 1 171 ? -16.806 4.383 -0.760 1.00 95.81 171 PHE A C 1
ATOM 1266 O O . PHE A 1 171 ? -16.812 5.587 -1.003 1.00 95.81 171 PHE A O 1
ATOM 1273 N N . GLY A 1 172 ? -17.917 3.642 -0.840 1.00 95.69 172 GLY A N 1
ATOM 1274 C CA . GLY A 1 172 ? -19.202 4.189 -1.27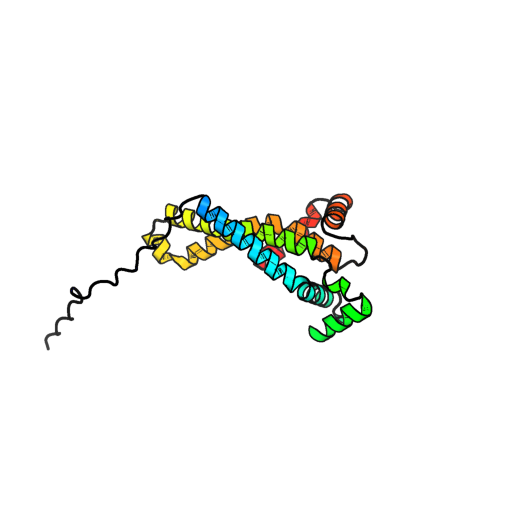1 1.00 95.69 172 GLY A CA 1
ATOM 1275 C C . GLY A 1 172 ? -19.707 5.307 -0.357 1.00 95.69 172 GLY A C 1
ATOM 1276 O O . GLY A 1 172 ? -20.238 6.304 -0.844 1.00 95.69 172 GLY A O 1
ATOM 1277 N N . LYS A 1 173 ? -19.504 5.186 0.961 1.00 95.38 173 LYS A N 1
ATOM 1278 C CA . LYS A 1 173 ? -19.910 6.209 1.933 1.00 95.38 173 LYS A CA 1
ATOM 1279 C C . LYS A 1 173 ? -19.074 7.484 1.819 1.00 95.38 173 LYS A C 1
ATOM 1281 O O . LYS A 1 173 ? -19.653 8.565 1.851 1.00 95.38 173 LYS A O 1
ATOM 1286 N N . ILE A 1 174 ? -17.756 7.367 1.633 1.00 95.38 174 ILE A N 1
ATOM 1287 C CA . ILE A 1 174 ? -16.879 8.522 1.367 1.00 95.38 174 ILE A CA 1
ATOM 1288 C C . ILE A 1 174 ? -17.311 9.203 0.067 1.00 95.38 174 ILE A C 1
ATOM 1290 O O . ILE A 1 174 ? -17.602 10.395 0.063 1.00 95.38 174 ILE A O 1
ATOM 1294 N N . PHE A 1 175 ? -17.443 8.432 -1.014 1.00 95.62 175 PHE A N 1
ATOM 1295 C CA . PHE A 1 175 ? -17.822 8.966 -2.319 1.00 95.62 175 PHE A CA 1
ATOM 1296 C C . PHE A 1 175 ? -19.170 9.698 -2.278 1.00 95.62 175 PHE A C 1
ATOM 1298 O O . PHE A 1 175 ? -19.282 10.806 -2.795 1.00 95.62 175 PHE A O 1
ATOM 1305 N N . LYS A 1 176 ? -20.183 9.111 -1.630 1.00 95.69 176 LYS A N 1
ATOM 1306 C CA . LYS A 1 176 ? -21.530 9.690 -1.552 1.00 95.69 176 LYS A CA 1
ATOM 1307 C C . LYS A 1 176 ? -21.598 10.943 -0.677 1.00 95.69 176 LYS A C 1
ATOM 1309 O O . LYS A 1 176 ? -22.341 11.860 -1.011 1.00 95.69 176 LYS A O 1
ATOM 1314 N N . ASN A 1 177 ? -20.877 10.968 0.443 1.00 94.44 177 ASN A N 1
ATOM 1315 C CA . ASN A 1 177 ? -21.027 12.031 1.438 1.00 94.44 177 ASN A CA 1
ATOM 1316 C C . ASN A 1 177 ? -20.030 13.181 1.251 1.00 94.44 177 ASN A C 1
ATOM 1318 O O . ASN A 1 177 ? -20.315 14.298 1.667 1.00 94.44 177 ASN A O 1
ATOM 1322 N N . GLU A 1 178 ? -18.862 12.913 0.666 1.00 92.56 178 GLU A N 1
ATOM 1323 C CA . GLU A 1 178 ? -17.732 13.854 0.626 1.00 92.56 178 GLU A CA 1
ATOM 1324 C C . GLU A 1 178 ? -17.172 14.053 -0.790 1.00 92.56 178 GLU A C 1
ATOM 1326 O O . GLU A 1 178 ? -16.408 14.987 -1.036 1.00 92.56 178 GLU A O 1
ATOM 1331 N N . GLY A 1 179 ? -17.567 13.201 -1.740 1.00 93.12 179 GLY A N 1
ATOM 1332 C CA . GLY A 1 179 ? -17.134 13.278 -3.129 1.00 93.12 179 GLY A CA 1
ATOM 1333 C C . GLY A 1 179 ? -15.701 12.795 -3.365 1.00 93.12 179 GLY A C 1
ATOM 1334 O O . GLY A 1 179 ? -15.031 12.239 -2.495 1.00 93.12 179 GLY A O 1
ATOM 1335 N N . ILE A 1 180 ? -15.221 13.003 -4.594 1.00 92.94 180 ILE A N 1
ATOM 1336 C CA . ILE A 1 180 ? -13.920 12.494 -5.062 1.00 92.94 180 ILE A CA 1
ATOM 1337 C C . ILE A 1 180 ? -12.745 13.204 -4.379 1.00 92.94 180 ILE A C 1
ATOM 1339 O O . ILE A 1 180 ? -11.721 12.577 -4.116 1.00 92.94 180 ILE A O 1
ATOM 1343 N N . GLY A 1 181 ? -12.890 14.493 -4.051 1.00 91.56 181 GLY A N 1
ATOM 1344 C CA . GLY A 1 181 ? -11.822 15.279 -3.424 1.00 91.56 181 GLY A CA 1
ATOM 1345 C C . GLY A 1 181 ? -11.344 14.694 -2.091 1.00 91.56 181 GLY A C 1
ATOM 1346 O O . GLY A 1 181 ? -10.154 14.757 -1.784 1.00 91.56 181 GLY A O 1
ATOM 1347 N N . ALA A 1 182 ? -12.236 14.041 -1.339 1.00 92.25 182 ALA A N 1
ATOM 1348 C CA . ALA A 1 182 ? -11.898 13.398 -0.073 1.00 92.25 182 ALA A CA 1
ATOM 1349 C C . ALA A 1 182 ? -10.844 12.293 -0.232 1.00 92.25 182 ALA A C 1
ATOM 1351 O O . ALA A 1 182 ? -9.935 12.193 0.596 1.00 92.25 182 ALA A O 1
ATOM 1352 N N . PHE A 1 183 ? -10.905 11.522 -1.324 1.00 93.62 183 PHE A N 1
ATOM 1353 C CA . PHE A 1 183 ? -9.951 10.447 -1.600 1.00 93.62 183 PHE A CA 1
ATOM 1354 C C . PHE A 1 183 ? -8.526 10.945 -1.842 1.00 93.62 183 PHE A C 1
ATOM 1356 O O . PHE A 1 183 ? -7.588 10.213 -1.549 1.00 93.62 183 PHE A O 1
ATOM 1363 N N . TYR A 1 184 ? -8.359 12.172 -2.340 1.00 94.50 184 TYR A N 1
ATOM 1364 C CA . TYR A 1 184 ? -7.057 12.732 -2.722 1.00 94.50 184 TYR A CA 1
ATOM 1365 C C . TYR A 1 184 ? -6.560 13.836 -1.782 1.00 94.50 184 TYR A C 1
ATOM 1367 O O . TYR A 1 184 ? -5.496 14.407 -2.005 1.00 94.50 184 TYR A O 1
ATOM 1375 N N . SER A 1 185 ? -7.277 14.101 -0.687 1.00 89.69 185 SER A N 1
ATOM 1376 C CA . SER A 1 185 ? -6.872 15.076 0.337 1.00 89.69 185 SER A CA 1
ATOM 1377 C C . SER A 1 185 ? -5.485 14.789 0.943 1.00 89.69 185 SER A C 1
ATOM 1379 O O . SER A 1 185 ? -4.774 15.713 1.330 1.00 89.69 185 SER A O 1
ATOM 1381 N N . GLY A 1 186 ? -5.071 13.517 0.974 1.00 87.19 186 GLY A N 1
ATOM 1382 C CA . GLY A 1 186 ? -3.755 13.065 1.435 1.00 87.19 186 GLY A CA 1
ATOM 1383 C C . GLY A 1 186 ? -2.728 12.801 0.326 1.00 87.19 186 GLY A C 1
ATOM 1384 O O . GLY A 1 186 ? -1.679 12.228 0.619 1.00 87.19 186 GLY A O 1
ATOM 1385 N N . PHE A 1 187 ? -3.000 13.185 -0.928 1.00 90.44 187 PHE A N 1
ATOM 1386 C CA . PHE A 1 187 ? -2.175 12.782 -2.075 1.00 90.44 187 PHE A CA 1
ATOM 1387 C C . PHE A 1 187 ? -0.751 13.377 -2.066 1.00 90.44 187 PHE A C 1
ATOM 1389 O O . PHE A 1 187 ? 0.215 12.709 -2.414 1.00 90.44 187 PHE A O 1
ATOM 1396 N N . GLY A 1 188 ? -0.582 14.626 -1.628 1.00 91.94 188 GLY A N 1
ATOM 1397 C CA . GLY A 1 188 ? 0.759 15.215 -1.495 1.00 91.94 188 GLY A CA 1
ATOM 1398 C C . GLY A 1 188 ? 1.626 14.459 -0.473 1.00 91.94 188 GLY A C 1
ATOM 1399 O O . GLY A 1 188 ? 2.715 14.002 -0.816 1.00 91.94 188 GLY A O 1
ATOM 1400 N N . PRO A 1 189 ? 1.139 14.275 0.770 1.00 90.25 189 PRO A N 1
ATOM 1401 C CA . PRO A 1 189 ? 1.850 13.499 1.782 1.00 90.25 189 PRO A CA 1
ATOM 1402 C C . PRO A 1 189 ? 2.136 12.040 1.401 1.00 90.25 189 PRO A C 1
ATOM 1404 O O . PRO A 1 189 ? 3.198 11.542 1.766 1.00 90.25 189 PRO A O 1
ATOM 1407 N N . ILE A 1 190 ? 1.228 11.343 0.698 1.00 89.25 190 ILE A N 1
ATOM 1408 C CA . ILE A 1 190 ? 1.487 9.956 0.266 1.00 89.25 190 ILE A CA 1
ATOM 1409 C C . ILE A 1 190 ? 2.590 9.913 -0.795 1.00 89.25 190 ILE A C 1
ATOM 1411 O O . ILE A 1 190 ? 3.520 9.133 -0.636 1.00 89.25 190 ILE A O 1
ATOM 1415 N N . LEU A 1 191 ? 2.559 10.816 -1.779 1.00 90.00 191 LEU A N 1
ATOM 1416 C CA . LEU A 1 191 ? 3.543 10.850 -2.860 1.00 90.00 191 LEU A CA 1
ATOM 1417 C C . LEU A 1 191 ? 4.959 11.156 -2.354 1.00 90.00 191 LEU A C 1
ATOM 1419 O O . LEU A 1 191 ? 5.927 10.576 -2.826 1.00 90.00 191 LEU A O 1
ATOM 1423 N N . LEU A 1 192 ? 5.090 12.055 -1.374 1.00 90.44 192 LEU A N 1
ATOM 1424 C CA . LEU A 1 192 ? 6.389 12.399 -0.777 1.00 90.44 192 LEU A CA 1
ATOM 1425 C C . LEU A 1 192 ? 6.942 11.316 0.158 1.00 90.44 192 LEU A C 1
ATOM 1427 O O . LEU A 1 192 ? 8.110 11.374 0.539 1.00 90.44 192 LEU A O 1
ATOM 1431 N N . LYS A 1 193 ? 6.094 10.384 0.596 1.00 87.06 193 LYS A N 1
ATOM 1432 C CA . LYS A 1 193 ? 6.479 9.306 1.507 1.00 87.06 193 LYS A CA 1
ATOM 1433 C C . LYS A 1 193 ? 7.127 8.126 0.770 1.00 87.06 193 LYS A C 1
ATOM 1435 O O . LYS A 1 193 ? 7.904 7.413 1.407 1.00 87.06 193 LYS A O 1
ATOM 1440 N N . GLN A 1 194 ? 6.747 7.875 -0.483 1.00 83.62 194 GLN A N 1
ATOM 1441 C CA . GLN A 1 194 ? 7.228 6.735 -1.273 1.00 83.62 194 GLN A CA 1
ATOM 1442 C C . GLN A 1 194 ? 8.647 6.948 -1.804 1.00 83.62 194 GLN A C 1
ATOM 1444 O O . GLN A 1 194 ? 9.360 5.926 -1.937 1.00 83.62 194 GLN A O 1
#

pLDDT: mean 88.44, std 14.38, range [40.88, 98.31]

InterPro domains:
  IPR018108 Mitochondrial carrier protein, transmembrane region [PF00153] (35-115)
  IPR018108 Mitochondrial carrier protein, transmembrane region [PF00153] (129-193)
  IPR018108 Mitochondrial carrier protein, transmembrane region [PS50920] (29-114)
  IPR018108 Mitochondrial carrier protein, transmembrane region [PS50920] (127-194)
  IPR023395 Mitochondrial carrier protein domain superfamily [G3DSA:1.50.40.10] (30-194)
  IPR023395 Mitochondrial carrier protein domain superfamily [SSF103506] (32-193)
  IPR044677 Mitochondrial phosphate carrier protein SLC25A3/Pic2/Mir1-like [PTHR45671] (23-194)